Protein AF-A0A9Q1CT49-F1 (afdb_monomer_lite)

Organism: Holothuria leucospilota (NCBI:txid206669)

Foldseek 3Di:
DDQLVLLCVLDVPDDPVLSVVLVVQCVVVVPPDLVCLVVCLVVCVVSDPSVSSVSSNVSVVVVPDPPPDDDDDDDDDDDDDDDDDDDDDDDDPPPPDPPPPDDPDCPVPVLVVDDQPPVPQDPVVVVCLVVLAADDPVSVVVSVVSRVVSVCVVPVDDDPVSVVSVVVVVCVVRVSHPPDDPPDPPVVPPD

pLDDT: mean 71.06, std 21.99, range [26.67, 97.25]

Sequence (191 aa):
MAKAEWVTDALPGLSADDVSNVLHQLDELEVEEESDLCMVEEDLVGILKAIQARKVIAAWKKQTVPVKIVNAEPQSQAIESGNKVSDSSHAVSIVRSPIPPNLSRRSSSWVQTFKIPWEEMPENLIALCESKKRPKPSMRREMVRKIITAVCQVTKTPGKKKTDRIAETVVNKYPASFRDQVVMPLWQSSF

Radius of gyration: 28.93 Å; chains: 1; bounding box: 73×67×68 Å

Structure (mmCIF, N/CA/C/O backbone):
data_AF-A0A9Q1CT49-F1
#
_entry.id   AF-A0A9Q1CT49-F1
#
loop_
_atom_site.group_PDB
_atom_site.id
_atom_site.type_symbol
_atom_site.label_atom_id
_atom_site.label_alt_id
_atom_site.label_comp_id
_atom_site.label_asym_id
_atom_site.label_entity_id
_atom_site.label_seq_id
_atom_site.pdbx_PDB_ins_code
_atom_site.Cartn_x
_atom_site.Cartn_y
_atom_site.Cartn_z
_atom_site.occupancy
_atom_site.B_iso_or_equiv
_atom_site.auth_seq_id
_atom_site.auth_comp_id
_atom_site.auth_asym_id
_atom_site.auth_atom_id
_atom_site.pdbx_PDB_model_num
ATOM 1 N N . MET A 1 1 ? 10.991 6.129 -37.792 1.00 51.47 1 MET A N 1
ATOM 2 C CA . MET A 1 1 ? 12.081 5.151 -37.569 1.00 51.47 1 MET A CA 1
ATOM 3 C C . MET A 1 1 ? 11.482 3.765 -37.705 1.00 51.47 1 MET A C 1
ATOM 5 O O . MET A 1 1 ? 10.344 3.587 -37.283 1.00 51.47 1 MET A O 1
ATOM 9 N N . ALA A 1 2 ? 12.163 2.836 -38.377 1.00 66.81 2 ALA A N 1
ATOM 10 C CA . ALA A 1 2 ? 11.590 1.528 -38.703 1.00 66.81 2 ALA A CA 1
ATOM 11 C C . ALA A 1 2 ? 11.481 0.647 -37.453 1.00 66.81 2 ALA A C 1
ATOM 13 O O . ALA A 1 2 ? 12.366 0.706 -36.596 1.00 66.81 2 ALA A O 1
ATOM 14 N N . LYS A 1 3 ? 10.433 -0.196 -37.355 1.00 66.94 3 LYS A N 1
ATOM 15 C CA . LYS A 1 3 ? 10.242 -1.006 -36.147 1.00 66.94 3 LYS A CA 1
ATOM 16 C C . LYS A 1 3 ? 11.450 -1.948 -35.862 1.00 66.94 3 LYS A C 1
ATOM 18 O O . LYS A 1 3 ? 11.800 -2.273 -34.737 1.00 66.94 3 LYS A O 1
ATOM 23 N N . ALA A 1 4 ? 12.164 -2.356 -36.902 1.00 65.50 4 ALA A N 1
ATOM 24 C CA . ALA A 1 4 ? 13.342 -3.207 -36.759 1.00 65.50 4 ALA A CA 1
ATOM 25 C C . ALA A 1 4 ? 14.524 -2.516 -36.055 1.00 65.50 4 ALA A C 1
ATOM 27 O O . ALA A 1 4 ? 15.231 -3.147 -35.273 1.00 65.50 4 ALA A O 1
ATOM 28 N N . GLU A 1 5 ? 14.715 -1.219 -36.303 1.00 66.44 5 GLU A N 1
ATOM 29 C CA . GLU A 1 5 ? 15.897 -0.469 -35.867 1.00 66.44 5 GLU A CA 1
ATOM 30 C C . GLU A 1 5 ? 15.959 -0.351 -34.332 1.00 66.44 5 GLU A C 1
ATOM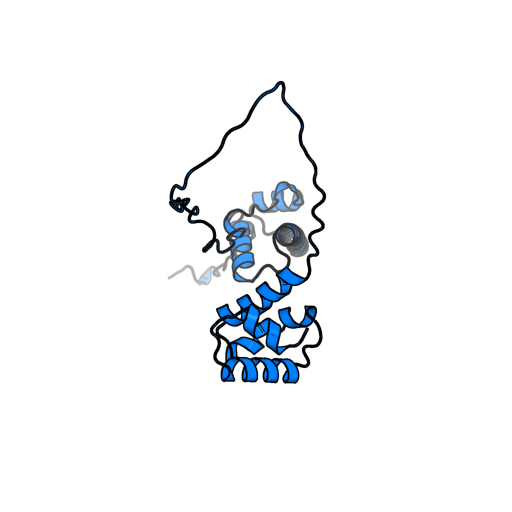 32 O O . GLU A 1 5 ? 17.030 -0.466 -33.733 1.00 66.44 5 GLU A O 1
ATOM 37 N N . TRP A 1 6 ? 14.802 -0.234 -33.668 1.00 69.56 6 TRP A N 1
ATOM 38 C CA . TRP A 1 6 ? 14.729 -0.114 -32.207 1.00 69.56 6 TRP A CA 1
ATOM 39 C C . TRP A 1 6 ? 14.954 -1.429 -31.471 1.00 69.56 6 TRP A C 1
ATOM 41 O O . TRP A 1 6 ? 15.581 -1.432 -30.410 1.00 69.56 6 TRP A O 1
ATOM 51 N N . VAL A 1 7 ? 14.478 -2.553 -32.015 1.00 69.75 7 VAL A N 1
ATOM 52 C CA . VAL A 1 7 ? 14.727 -3.870 -31.412 1.00 69.75 7 VAL A CA 1
ATOM 53 C C . VAL A 1 7 ? 16.228 -4.157 -31.435 1.00 69.75 7 VAL A C 1
ATOM 55 O O . VAL A 1 7 ? 16.789 -4.607 -30.431 1.00 69.75 7 VAL A O 1
ATOM 58 N N . THR A 1 8 ? 16.893 -3.827 -32.546 1.00 72.94 8 THR A N 1
ATOM 59 C CA . THR A 1 8 ? 18.339 -4.018 -32.705 1.00 72.94 8 THR A CA 1
ATOM 60 C C . THR A 1 8 ? 19.171 -3.076 -31.837 1.00 72.94 8 THR A C 1
ATOM 62 O O . THR A 1 8 ? 20.170 -3.517 -31.269 1.00 72.94 8 THR A O 1
ATOM 65 N N . ASP A 1 9 ? 18.751 -1.818 -31.669 1.00 72.88 9 ASP A N 1
ATOM 66 C CA . ASP A 1 9 ? 19.468 -0.841 -30.837 1.00 72.88 9 ASP A CA 1
ATOM 67 C C . ASP A 1 9 ? 19.303 -1.131 -29.332 1.00 72.88 9 ASP A C 1
ATOM 69 O O . ASP A 1 9 ? 20.248 -1.049 -28.543 1.00 72.88 9 ASP A O 1
ATOM 73 N N . ALA A 1 10 ? 18.117 -1.587 -28.914 1.00 72.00 10 ALA A N 1
ATOM 74 C CA . ALA A 1 10 ? 17.863 -1.964 -27.525 1.00 72.00 10 ALA A CA 1
ATOM 75 C C . ALA A 1 10 ? 18.563 -3.272 -27.107 1.00 72.00 10 ALA A C 1
ATOM 77 O O . ALA A 1 10 ? 18.902 -3.470 -25.925 1.00 72.00 10 ALA A O 1
ATOM 78 N N . LEU A 1 11 ? 18.753 -4.191 -28.058 1.00 73.69 11 LEU A N 1
ATOM 79 C CA . LEU A 1 11 ? 19.333 -5.513 -27.839 1.00 73.69 11 LEU A CA 1
ATOM 80 C C . LEU A 1 11 ? 20.371 -5.868 -28.919 1.00 73.69 11 LEU A C 1
ATOM 82 O O . LEU A 1 11 ? 20.136 -6.771 -29.727 1.00 73.69 11 LEU A O 1
ATOM 86 N N . PRO A 1 12 ? 21.567 -5.251 -28.880 1.00 66.88 12 PRO A N 1
ATOM 87 C CA . PRO A 1 12 ? 22.670 -5.657 -29.740 1.00 66.88 12 PRO A CA 1
ATOM 88 C C . PRO A 1 12 ? 23.118 -7.065 -29.323 1.00 66.88 12 PRO A C 1
ATOM 90 O O . PRO A 1 12 ? 23.687 -7.256 -28.245 1.00 66.88 12 PRO A O 1
ATOM 93 N N . GLY A 1 13 ? 22.788 -8.067 -30.139 1.00 68.38 13 GLY A N 1
ATOM 94 C CA . GLY A 1 13 ? 23.070 -9.483 -29.873 1.00 68.38 13 GLY A CA 1
ATOM 95 C C . GLY A 1 13 ? 21.857 -10.416 -29.917 1.00 68.38 13 GLY A C 1
ATOM 96 O O . GLY A 1 13 ? 22.008 -11.594 -29.598 1.00 68.38 13 GLY A O 1
ATOM 97 N N . LEU A 1 14 ? 20.669 -9.923 -30.282 1.00 71.31 14 LEU A N 1
ATOM 98 C CA . LEU A 1 14 ? 19.548 -10.790 -30.654 1.00 71.31 14 LEU A CA 1
ATOM 99 C C . LEU A 1 14 ? 19.801 -11.446 -32.021 1.00 71.31 14 LEU A C 1
ATOM 101 O O . LEU A 1 14 ? 20.400 -10.822 -32.899 1.00 71.31 14 LEU A O 1
ATOM 105 N N . SER A 1 15 ? 19.349 -12.689 -32.207 1.00 75.25 15 SER A N 1
ATOM 106 C CA . SER A 1 15 ? 19.411 -13.333 -33.523 1.00 75.25 15 SER A CA 1
ATOM 107 C C . SER A 1 15 ? 18.425 -12.664 -34.490 1.00 75.25 15 SER A C 1
ATOM 109 O O . SER A 1 15 ? 17.425 -12.090 -34.060 1.00 75.25 15 SER A O 1
ATOM 111 N N . ALA A 1 16 ? 18.697 -12.720 -35.796 1.00 74.31 16 ALA A N 1
ATOM 112 C CA . ALA A 1 16 ? 17.807 -12.135 -36.804 1.00 74.31 16 ALA A CA 1
ATOM 113 C C . ALA A 1 16 ? 16.388 -12.738 -36.746 1.00 74.31 16 ALA A C 1
ATOM 115 O O . ALA A 1 16 ? 15.406 -12.021 -36.939 1.00 74.31 16 ALA A O 1
ATOM 116 N N . ASP A 1 17 ? 16.289 -14.022 -36.395 1.00 74.44 17 ASP A N 1
ATOM 117 C CA . ASP A 1 17 ? 15.023 -14.740 -36.240 1.00 74.44 17 ASP A CA 1
ATOM 118 C C . ASP A 1 17 ? 14.233 -14.234 -35.024 1.00 74.44 17 ASP A C 1
ATOM 120 O O . ASP A 1 17 ? 13.032 -13.982 -35.119 1.00 74.44 17 ASP A O 1
ATOM 124 N N . ASP A 1 18 ? 14.909 -13.983 -33.897 1.00 74.25 18 ASP A N 1
ATOM 125 C CA . ASP A 1 18 ? 14.270 -13.425 -32.699 1.00 74.25 18 ASP A CA 1
ATOM 126 C C . ASP A 1 18 ? 13.771 -11.994 -32.939 1.00 74.25 18 ASP A C 1
ATOM 128 O O . ASP A 1 18 ? 12.704 -11.621 -32.456 1.00 74.25 18 ASP A O 1
ATOM 132 N N . VAL A 1 19 ? 14.512 -11.189 -33.711 1.00 77.81 19 VAL A N 1
ATOM 133 C CA . VAL A 1 19 ? 14.072 -9.838 -34.098 1.00 77.81 19 VAL A CA 1
ATOM 134 C C . VAL A 1 19 ? 12.822 -9.916 -34.971 1.00 77.81 19 VAL A C 1
ATOM 136 O O . VAL A 1 19 ? 11.867 -9.184 -34.721 1.00 77.81 19 VAL A O 1
ATOM 139 N N . SER A 1 20 ? 12.790 -10.818 -35.955 1.00 78.06 20 SER A N 1
ATOM 140 C CA . SER A 1 20 ? 11.622 -10.999 -36.824 1.00 78.06 20 SER A CA 1
ATOM 141 C C . SER A 1 20 ? 10.389 -11.469 -36.046 1.00 78.06 20 SER A C 1
ATOM 143 O O . SER A 1 20 ? 9.294 -10.953 -36.268 1.00 78.06 20 SER A O 1
ATOM 145 N N . ASN A 1 21 ? 10.562 -12.394 -35.098 1.00 78.31 21 ASN A N 1
ATOM 146 C CA . ASN A 1 21 ? 9.474 -12.886 -34.247 1.00 78.31 21 ASN A CA 1
ATOM 147 C C . ASN A 1 21 ? 8.912 -11.787 -33.342 1.00 78.31 21 ASN A C 1
ATOM 149 O O . ASN A 1 21 ? 7.699 -11.661 -33.195 1.00 78.31 21 ASN A O 1
ATOM 153 N N . VAL A 1 22 ? 9.788 -10.959 -32.767 1.00 75.88 22 VAL A N 1
ATOM 154 C CA . VAL A 1 22 ? 9.374 -9.805 -31.963 1.00 75.88 22 VAL A CA 1
ATOM 155 C C . VAL A 1 22 ? 8.571 -8.827 -32.815 1.00 75.88 22 VAL A C 1
ATOM 157 O O . VAL A 1 22 ? 7.483 -8.435 -32.408 1.00 75.88 22 VAL A O 1
ATOM 160 N N . LEU A 1 23 ? 9.056 -8.480 -34.011 1.00 76.56 23 LEU A N 1
ATOM 161 C CA . LEU A 1 23 ? 8.359 -7.564 -34.920 1.00 76.56 23 LEU A CA 1
ATOM 162 C C . LEU A 1 23 ? 6.982 -8.076 -35.336 1.00 76.56 23 LEU A C 1
ATOM 164 O O . LEU A 1 23 ? 6.034 -7.298 -35.313 1.00 76.56 23 LEU A O 1
ATOM 168 N N . HIS A 1 24 ? 6.870 -9.364 -35.662 1.00 78.81 24 HIS A N 1
ATOM 169 C CA . HIS A 1 24 ? 5.594 -9.984 -36.007 1.00 78.81 24 HIS A CA 1
ATOM 170 C C . HIS A 1 24 ? 4.607 -9.924 -34.837 1.00 78.81 24 HIS A C 1
ATOM 172 O O . HIS A 1 24 ? 3.453 -9.556 -35.027 1.00 78.81 24 HIS A O 1
ATOM 178 N N . GLN A 1 25 ? 5.066 -10.207 -33.614 1.00 77.06 25 GLN A N 1
ATOM 179 C CA . GLN A 1 25 ? 4.211 -10.146 -32.428 1.00 77.06 25 GLN A CA 1
ATOM 180 C C . GLN A 1 25 ? 3.713 -8.729 -32.139 1.00 77.06 25 GLN A C 1
ATOM 182 O O . GLN A 1 25 ? 2.588 -8.533 -31.701 1.00 77.06 25 GLN A O 1
ATOM 187 N N . LEU A 1 26 ? 4.552 -7.725 -32.372 1.00 75.62 26 LEU A N 1
ATOM 188 C CA . LEU A 1 26 ? 4.184 -6.327 -32.157 1.00 75.62 26 LEU A CA 1
ATOM 189 C C . LEU A 1 26 ? 3.222 -5.799 -33.220 1.00 75.62 26 LEU A C 1
ATOM 191 O O . LEU A 1 26 ? 2.501 -4.841 -32.955 1.00 75.62 26 LEU A O 1
ATOM 195 N N . ASP A 1 27 ? 3.240 -6.388 -34.413 1.00 77.75 27 ASP A N 1
ATOM 196 C CA . ASP A 1 27 ? 2.241 -6.127 -35.448 1.00 77.75 27 ASP A CA 1
ATOM 197 C C . ASP A 1 27 ? 0.923 -6.842 -35.139 1.00 77.75 27 ASP A C 1
ATOM 199 O O . ASP A 1 27 ? -0.137 -6.242 -35.264 1.00 77.75 27 ASP A O 1
ATOM 203 N N . GLU A 1 28 ? 0.983 -8.083 -34.648 1.00 80.56 28 GLU A N 1
ATOM 204 C CA . GLU A 1 28 ? -0.194 -8.845 -34.208 1.00 80.56 28 GLU A CA 1
ATOM 205 C C . GLU A 1 28 ? -0.895 -8.201 -33.000 1.00 80.56 28 GLU A C 1
ATOM 207 O O . GLU A 1 28 ? -2.115 -8.274 -32.874 1.00 80.56 28 GLU A O 1
ATOM 212 N N . LEU A 1 29 ? -0.133 -7.536 -32.130 1.00 75.69 29 LEU A N 1
ATOM 213 C CA . LEU A 1 29 ? -0.646 -6.775 -30.988 1.00 75.69 29 LEU A CA 1
ATOM 214 C C . LEU A 1 29 ? -1.070 -5.339 -31.357 1.00 75.69 29 LEU A C 1
ATOM 216 O O . LEU A 1 29 ? -1.370 -4.562 -30.453 1.00 75.69 29 LEU A O 1
ATOM 220 N N . GLU A 1 30 ? -1.062 -4.980 -32.650 1.00 74.12 30 GLU A N 1
ATOM 221 C CA . GLU A 1 30 ? -1.421 -3.651 -33.182 1.00 74.12 30 GLU A CA 1
ATOM 222 C C . GLU A 1 30 ? -0.722 -2.488 -32.448 1.00 74.12 30 GLU A C 1
ATOM 224 O O . GLU A 1 30 ? -1.278 -1.410 -32.250 1.00 74.12 30 GLU A O 1
ATOM 229 N N . VAL A 1 31 ? 0.530 -2.695 -32.025 1.00 69.12 31 VAL A N 1
ATOM 230 C CA . VAL A 1 31 ? 1.289 -1.690 -31.273 1.00 69.12 31 VAL A CA 1
ATOM 231 C C . VAL A 1 31 ? 1.744 -0.594 -32.238 1.00 69.12 31 VAL A C 1
ATOM 233 O O . VAL A 1 31 ? 2.766 -0.727 -32.931 1.00 69.12 31 VAL A O 1
ATOM 236 N N . GLU A 1 32 ? 0.962 0.482 -32.306 1.00 63.38 32 GLU A N 1
ATOM 237 C CA . GLU A 1 32 ? 1.246 1.674 -33.111 1.00 63.38 32 GLU A CA 1
ATOM 238 C C . GLU A 1 32 ? 1.953 2.766 -32.296 1.00 63.38 32 GLU A C 1
ATOM 240 O O . GLU A 1 32 ? 2.809 3.471 -32.845 1.00 63.38 32 GLU A O 1
ATOM 245 N N . GLU A 1 33 ? 1.664 2.879 -30.991 1.00 63.78 33 GLU A N 1
ATOM 246 C CA . GLU A 1 33 ? 2.177 3.953 -30.138 1.00 63.78 33 GLU A CA 1
ATOM 247 C C . GLU A 1 33 ? 3.081 3.461 -28.992 1.00 63.78 33 GLU A C 1
ATOM 249 O O . GLU A 1 33 ? 2.976 2.357 -28.456 1.00 63.78 33 GLU A O 1
ATOM 254 N N . GLU A 1 34 ? 3.985 4.335 -28.551 1.00 60.25 34 GLU A N 1
ATOM 255 C CA . GLU A 1 34 ? 4.885 4.091 -27.422 1.00 60.25 34 GLU A CA 1
ATOM 256 C C . GLU A 1 34 ? 4.183 3.889 -26.077 1.00 60.25 34 GLU A C 1
ATOM 258 O O . GLU A 1 34 ? 4.722 3.251 -25.165 1.00 60.25 34 GLU A O 1
ATOM 263 N N . SER A 1 35 ? 2.976 4.436 -25.968 1.00 60.94 35 SER A N 1
ATOM 264 C CA . SER A 1 35 ? 2.087 4.268 -24.827 1.00 60.94 35 SER A CA 1
ATOM 265 C C . SER A 1 35 ? 1.629 2.810 -24.687 1.00 60.94 35 SER A C 1
ATOM 267 O O . SER A 1 35 ? 1.514 2.313 -23.563 1.00 60.94 35 SER A O 1
ATOM 269 N N . ASP A 1 36 ? 1.488 2.089 -25.800 1.00 68.44 36 ASP A N 1
ATOM 270 C CA . ASP A 1 36 ? 0.971 0.717 -25.832 1.00 68.44 36 ASP A CA 1
ATOM 271 C C . ASP A 1 36 ? 2.041 -0.300 -25.419 1.00 68.44 36 ASP A C 1
ATOM 273 O O . ASP A 1 36 ? 1.750 -1.319 -24.794 1.00 68.44 36 ASP A O 1
ATOM 277 N N . LEU A 1 37 ? 3.321 0.030 -25.628 1.00 66.56 37 LEU A N 1
ATOM 278 C CA . LEU A 1 37 ? 4.461 -0.817 -25.255 1.00 66.56 37 LEU A CA 1
ATOM 279 C C . LEU A 1 37 ? 4.580 -1.080 -23.754 1.00 66.56 37 LEU A C 1
ATOM 281 O O . LEU A 1 37 ? 5.197 -2.065 -23.345 1.00 66.56 37 LEU A O 1
ATOM 285 N N . CYS A 1 38 ? 4.016 -0.209 -22.912 1.00 64.69 38 CYS A N 1
ATOM 286 C CA . CYS A 1 38 ? 3.982 -0.461 -21.474 1.00 64.69 38 CYS A CA 1
ATOM 287 C C . CYS A 1 38 ? 2.946 -1.523 -21.075 1.00 64.69 38 CYS A C 1
ATOM 289 O O . CYS A 1 38 ? 3.051 -2.065 -19.974 1.00 64.69 38 CYS A O 1
ATOM 291 N N . MET A 1 39 ? 1.998 -1.826 -21.966 1.00 66.56 39 MET A N 1
ATOM 292 C CA . MET A 1 39 ? 0.923 -2.794 -21.755 1.00 66.56 39 MET A CA 1
ATOM 293 C C . MET A 1 39 ? 1.295 -4.191 -22.264 1.00 66.56 39 MET A C 1
ATOM 295 O O . MET A 1 39 ? 0.864 -5.171 -21.672 1.00 66.56 39 MET A O 1
ATOM 299 N N . VAL A 1 40 ? 2.169 -4.288 -23.272 1.00 68.06 40 VAL A N 1
ATOM 300 C CA . VAL A 1 40 ? 2.603 -5.562 -23.886 1.00 68.06 40 VAL A CA 1
ATOM 301 C C . VAL A 1 40 ? 3.852 -6.191 -23.238 1.00 68.06 40 VAL A C 1
ATOM 303 O O . VAL A 1 40 ? 4.437 -7.125 -23.786 1.00 68.06 40 VAL A O 1
ATOM 306 N N . GLU A 1 41 ? 4.290 -5.726 -22.052 1.00 67.00 41 GLU A N 1
ATOM 307 C CA . GLU A 1 41 ? 5.427 -6.345 -21.333 1.00 67.00 41 GLU A CA 1
ATOM 308 C C . GLU A 1 41 ? 5.163 -7.828 -21.041 1.00 67.00 41 GLU A C 1
ATOM 310 O O . GLU A 1 41 ? 6.085 -8.635 -21.158 1.00 67.00 41 GLU A O 1
ATOM 315 N N . GLU A 1 42 ? 3.930 -8.177 -20.663 1.00 67.31 42 GLU A N 1
ATOM 316 C CA . GLU A 1 42 ? 3.538 -9.544 -20.301 1.00 67.31 42 GLU A CA 1
ATOM 317 C C . GLU A 1 42 ? 3.389 -10.450 -21.536 1.00 67.31 42 GLU A C 1
ATOM 319 O O . GLU A 1 42 ? 3.761 -11.623 -21.474 1.00 67.31 42 GLU A O 1
ATOM 324 N N . ASP A 1 43 ? 2.974 -9.888 -22.674 1.00 68.56 43 ASP A N 1
ATOM 325 C CA . ASP A 1 43 ? 2.781 -10.612 -23.938 1.00 68.56 43 ASP A CA 1
ATOM 326 C C . ASP A 1 43 ? 4.110 -10.925 -24.644 1.00 68.56 43 ASP A C 1
ATOM 328 O O . ASP A 1 43 ? 4.256 -11.940 -25.327 1.00 68.56 43 ASP A O 1
ATOM 332 N N . LEU A 1 44 ? 5.141 -10.106 -24.409 1.00 69.12 44 LEU A N 1
ATOM 333 C CA . LEU A 1 44 ? 6.485 -10.323 -24.952 1.00 69.12 44 LEU A CA 1
ATOM 334 C C . LEU A 1 44 ? 7.287 -11.396 -24.196 1.00 69.12 44 LEU A C 1
ATOM 336 O O . LEU A 1 44 ? 8.326 -11.833 -24.697 1.00 69.12 44 LEU A O 1
ATOM 340 N N . VAL A 1 45 ? 6.831 -11.852 -23.019 1.00 65.62 45 VAL A N 1
ATOM 341 C CA . VAL A 1 45 ? 7.537 -12.856 -22.189 1.00 65.62 45 VAL A CA 1
ATOM 342 C C . VAL A 1 45 ? 7.607 -14.237 -22.865 1.00 65.62 45 VAL A C 1
ATOM 344 O O . VAL A 1 45 ? 8.465 -15.048 -22.509 1.00 65.62 45 VAL A O 1
ATOM 347 N N . GLY A 1 46 ? 6.750 -14.504 -23.857 1.00 65.75 46 GLY A N 1
ATOM 348 C CA . GLY A 1 46 ? 6.762 -15.743 -24.646 1.00 65.75 46 GLY A CA 1
ATOM 349 C C . GLY A 1 46 ? 7.859 -15.817 -25.715 1.00 65.75 46 GLY A C 1
ATOM 350 O O . GLY A 1 46 ? 8.256 -16.914 -26.099 1.00 65.75 46 GLY A O 1
ATOM 351 N N . ILE A 1 47 ? 8.376 -14.668 -26.164 1.00 68.06 47 ILE A N 1
ATOM 352 C CA . ILE A 1 47 ? 9.339 -14.561 -27.280 1.00 68.06 47 ILE A CA 1
ATOM 353 C C . ILE A 1 47 ? 10.683 -14.021 -26.786 1.00 68.06 47 ILE A C 1
ATOM 355 O O . ILE A 1 47 ? 11.749 -14.479 -27.191 1.00 68.06 47 ILE A O 1
ATOM 359 N N . LEU A 1 48 ? 10.645 -13.069 -25.856 1.00 68.31 48 LEU A N 1
ATOM 360 C CA . LEU A 1 48 ? 11.813 -12.489 -25.211 1.00 68.31 48 LEU A CA 1
ATOM 361 C C . LEU A 1 48 ? 11.861 -12.903 -23.746 1.00 68.31 48 LEU A C 1
ATOM 363 O O . LEU A 1 48 ? 10.850 -12.966 -23.049 1.00 68.31 48 LEU A O 1
ATOM 367 N N . LYS A 1 49 ? 13.068 -13.072 -23.198 1.00 74.81 49 LYS A N 1
ATOM 368 C CA . LYS A 1 49 ? 13.205 -13.171 -21.739 1.00 74.81 49 LYS A CA 1
ATOM 369 C C . LYS A 1 49 ? 12.703 -11.870 -21.116 1.00 74.81 49 LYS A C 1
ATOM 371 O O . LYS A 1 49 ? 12.977 -10.790 -21.634 1.00 74.81 49 LYS A O 1
ATOM 376 N N . ALA A 1 50 ? 12.091 -11.947 -19.935 1.00 62.84 50 ALA A N 1
ATOM 377 C CA . ALA A 1 50 ? 11.546 -10.782 -19.223 1.00 62.84 50 ALA A CA 1
ATOM 378 C C . ALA A 1 50 ? 12.531 -9.594 -19.101 1.00 62.84 50 ALA A C 1
ATOM 380 O O . ALA A 1 50 ? 12.139 -8.433 -19.073 1.00 62.84 50 ALA A O 1
ATOM 381 N N . ILE A 1 51 ? 13.840 -9.863 -19.049 1.00 66.06 51 ILE A N 1
ATOM 382 C CA . ILE A 1 51 ? 14.880 -8.824 -19.010 1.00 66.06 51 ILE A CA 1
ATOM 383 C C . ILE A 1 51 ? 15.075 -8.154 -20.379 1.00 66.06 51 ILE A C 1
ATOM 385 O O . ILE A 1 51 ? 15.313 -6.951 -20.443 1.00 66.06 51 ILE A O 1
ATOM 389 N N . GLN A 1 52 ? 14.978 -8.912 -21.468 1.00 74.56 52 GLN A N 1
ATOM 390 C CA . GLN A 1 52 ? 15.085 -8.402 -22.831 1.00 74.56 52 GLN A CA 1
ATOM 391 C C . GLN A 1 52 ? 13.875 -7.529 -23.185 1.00 74.56 52 GLN A C 1
ATOM 393 O O . GLN A 1 52 ? 14.079 -6.401 -23.627 1.00 74.56 52 GLN A O 1
ATOM 398 N N . ALA A 1 53 ? 12.653 -7.973 -22.866 1.00 71.62 53 ALA A N 1
ATOM 399 C CA . ALA A 1 53 ? 11.433 -7.174 -23.039 1.00 71.62 53 ALA A CA 1
ATOM 400 C C . ALA A 1 53 ? 11.528 -5.823 -22.299 1.00 71.62 53 ALA A C 1
ATOM 402 O O . ALA A 1 53 ? 11.311 -4.756 -22.870 1.00 71.62 53 ALA A O 1
ATOM 403 N N . ARG A 1 54 ? 11.999 -5.837 -21.045 1.00 74.62 54 ARG A N 1
ATOM 404 C CA . ARG A 1 54 ? 12.225 -4.604 -20.271 1.00 74.62 54 ARG A CA 1
ATOM 405 C C . ARG A 1 54 ? 13.299 -3.696 -20.856 1.00 74.62 54 ARG A C 1
ATOM 407 O O . ARG A 1 54 ? 13.162 -2.479 -20.773 1.00 74.62 54 ARG A O 1
ATOM 414 N N . LYS A 1 55 ? 14.382 -4.255 -21.406 1.00 71.81 55 LYS A N 1
ATOM 415 C CA . LYS A 1 55 ? 15.443 -3.466 -22.056 1.00 71.81 55 LYS A CA 1
ATOM 416 C C . LYS A 1 55 ? 14.915 -2.737 -23.283 1.00 71.81 55 LYS A C 1
ATOM 418 O O . LYS A 1 55 ? 15.250 -1.574 -23.469 1.00 71.81 55 LYS A O 1
ATOM 423 N N . VAL A 1 56 ? 14.069 -3.405 -24.054 1.00 72.81 56 VAL A N 1
ATOM 424 C CA . VAL A 1 56 ? 13.399 -2.854 -25.228 1.00 72.81 56 VAL A CA 1
ATOM 425 C C . VAL A 1 56 ? 12.497 -1.675 -24.849 1.00 72.81 56 VAL A C 1
ATOM 427 O O . VAL A 1 56 ? 12.688 -0.569 -25.352 1.00 72.81 56 VAL A O 1
ATOM 430 N N . ILE A 1 57 ? 11.632 -1.851 -23.847 1.00 74.88 57 ILE A N 1
ATOM 431 C CA . ILE A 1 57 ? 10.768 -0.775 -23.324 1.00 74.88 57 ILE A CA 1
ATOM 432 C C . ILE A 1 57 ? 11.599 0.382 -22.730 1.00 74.88 57 ILE A C 1
ATOM 434 O O . ILE A 1 57 ? 11.251 1.556 -22.855 1.00 74.88 57 ILE A O 1
ATOM 438 N N . ALA A 1 58 ? 12.715 0.077 -22.060 1.00 72.56 58 ALA A N 1
ATOM 439 C CA . ALA A 1 58 ? 13.573 1.084 -21.436 1.00 72.56 58 ALA A CA 1
ATOM 440 C C . ALA A 1 58 ? 14.422 1.876 -22.442 1.00 72.56 58 ALA A C 1
ATOM 442 O O . ALA A 1 58 ? 14.668 3.060 -22.211 1.00 72.56 58 ALA A O 1
ATOM 443 N N . ALA A 1 59 ? 14.886 1.242 -23.521 1.00 70.44 59 ALA A N 1
ATOM 444 C CA . ALA A 1 59 ? 15.581 1.917 -24.614 1.00 70.44 59 ALA A CA 1
ATOM 445 C C . ALA A 1 59 ? 14.641 2.912 -25.306 1.00 70.44 59 ALA A C 1
ATOM 447 O O . ALA A 1 59 ? 15.016 4.063 -25.509 1.00 70.44 59 ALA A O 1
ATOM 448 N N . TRP A 1 60 ? 13.383 2.514 -25.511 1.00 69.62 60 TRP A N 1
ATOM 449 C CA . TRP A 1 60 ? 12.351 3.375 -26.084 1.00 69.62 60 TRP A CA 1
ATOM 450 C C . TRP A 1 60 ? 12.106 4.647 -25.255 1.00 69.62 60 TRP A C 1
ATOM 452 O O . TRP A 1 60 ? 12.147 5.758 -25.777 1.00 69.62 60 TRP A O 1
ATOM 462 N N . LYS A 1 61 ? 11.949 4.519 -23.929 1.00 67.31 61 LYS A N 1
ATOM 463 C CA . LYS A 1 61 ? 11.703 5.666 -23.026 1.00 67.31 61 LYS A CA 1
ATOM 464 C C . LYS A 1 61 ? 12.841 6.692 -22.968 1.00 67.31 61 LYS A C 1
ATOM 466 O O . LYS A 1 61 ? 12.624 7.801 -22.490 1.00 67.31 61 LYS A O 1
ATOM 471 N N . LYS A 1 62 ? 14.061 6.339 -23.387 1.00 62.94 62 LYS A N 1
ATOM 472 C CA . LYS A 1 62 ? 15.201 7.272 -23.416 1.00 62.94 62 LYS A CA 1
ATOM 473 C C . LYS A 1 62 ? 15.194 8.180 -24.647 1.00 62.94 62 LYS A C 1
ATOM 475 O O . LYS A 1 62 ? 15.789 9.250 -24.584 1.00 62.94 62 LYS A O 1
ATOM 480 N N . GLN A 1 63 ? 14.508 7.784 -25.719 1.00 52.28 63 GLN A N 1
ATOM 481 C CA . GLN A 1 63 ? 14.443 8.537 -26.973 1.00 52.28 63 GLN A CA 1
ATOM 482 C C . GLN A 1 63 ? 13.460 9.727 -26.900 1.00 52.28 63 GLN A C 1
ATOM 484 O O . GLN A 1 63 ? 13.562 10.658 -27.694 1.00 52.28 63 GLN A O 1
ATOM 489 N N . THR A 1 64 ? 12.529 9.735 -25.936 1.00 45.28 64 THR A N 1
ATOM 490 C CA . THR A 1 64 ? 11.416 10.706 -25.853 1.00 45.28 64 THR A CA 1
ATOM 491 C C . THR A 1 64 ? 11.735 11.982 -25.066 1.00 45.28 64 THR A C 1
ATOM 493 O O . THR A 1 64 ? 10.899 12.881 -24.967 1.00 45.28 64 THR A O 1
ATOM 496 N N . VAL A 1 65 ? 12.955 12.117 -24.533 1.00 38.06 65 VAL A N 1
ATOM 497 C CA . VAL A 1 65 ? 13.424 13.350 -23.883 1.00 38.06 65 VAL A CA 1
ATOM 498 C C . VAL A 1 65 ? 14.394 14.114 -24.792 1.00 38.06 65 VAL A C 1
ATOM 500 O O . VAL A 1 65 ? 15.579 13.783 -24.836 1.00 38.06 65 VAL A O 1
ATOM 503 N N . PRO A 1 66 ? 13.964 15.185 -25.488 1.00 37.00 66 PRO A N 1
ATOM 504 C CA . PRO A 1 66 ? 14.906 16.113 -26.094 1.00 37.00 66 PRO A CA 1
ATOM 505 C C . PRO A 1 66 ? 15.566 16.924 -24.971 1.00 37.00 66 PRO A C 1
ATOM 507 O O . PRO A 1 66 ? 15.012 17.906 -24.473 1.00 37.00 66 PRO A O 1
ATOM 510 N N . VAL A 1 67 ? 16.760 16.512 -24.542 1.00 31.64 67 VAL A N 1
ATOM 511 C CA . VAL A 1 67 ? 17.580 17.284 -23.600 1.00 31.64 67 VAL A CA 1
ATOM 512 C C . VAL A 1 67 ? 18.125 18.514 -24.333 1.00 31.64 67 VAL A C 1
ATOM 514 O O . VAL A 1 67 ? 19.193 18.483 -24.939 1.00 31.64 67 VAL A O 1
ATOM 517 N N . LYS A 1 68 ? 17.382 19.625 -24.275 1.00 33.94 68 LYS A N 1
ATOM 518 C CA . LYS A 1 68 ? 17.941 20.966 -24.488 1.00 33.94 68 LYS A CA 1
ATOM 519 C C . LYS A 1 68 ? 18.853 21.283 -23.303 1.00 33.94 68 LYS A C 1
ATOM 521 O O . LYS A 1 68 ? 18.376 21.607 -22.219 1.00 33.94 68 LYS A O 1
ATOM 526 N N . ILE A 1 69 ? 20.161 21.167 -23.510 1.00 36.22 69 ILE A N 1
ATOM 527 C CA . ILE A 1 69 ? 21.179 21.625 -22.562 1.00 36.22 69 ILE A CA 1
ATOM 528 C C . ILE A 1 69 ? 21.232 23.155 -22.660 1.00 36.22 69 ILE A C 1
ATOM 530 O O . ILE A 1 69 ? 21.760 23.701 -23.625 1.00 36.22 69 ILE A O 1
ATOM 534 N N . VAL A 1 70 ? 20.647 23.851 -21.685 1.00 29.94 70 VAL A N 1
ATOM 535 C CA . VAL A 1 70 ? 20.925 25.272 -21.443 1.00 29.94 70 VAL A CA 1
ATOM 536 C C . VAL A 1 70 ? 22.080 25.320 -20.449 1.00 29.94 70 VAL A C 1
ATOM 538 O O . VAL A 1 70 ? 21.924 24.929 -19.293 1.00 29.94 70 VAL A O 1
ATOM 541 N N . ASN A 1 71 ? 23.249 25.750 -20.925 1.00 31.98 71 ASN A N 1
ATOM 542 C CA . ASN A 1 71 ? 24.406 26.052 -20.090 1.00 31.98 71 ASN A CA 1
ATOM 543 C C . ASN A 1 71 ? 24.039 27.154 -19.085 1.00 31.98 71 ASN A C 1
ATOM 545 O O . ASN A 1 71 ? 23.719 28.272 -19.484 1.00 31.98 71 ASN A O 1
ATOM 549 N N . ALA A 1 72 ? 24.143 26.848 -17.794 1.00 31.41 72 ALA A N 1
ATOM 550 C CA . ALA A 1 72 ? 24.244 27.836 -16.729 1.00 31.41 72 ALA A CA 1
ATOM 551 C C . ALA A 1 72 ? 25.595 27.637 -16.030 1.00 31.41 72 ALA A C 1
ATOM 553 O O . ALA A 1 72 ? 25.836 26.633 -15.360 1.00 31.41 72 ALA A O 1
ATOM 554 N N . GLU A 1 73 ? 26.486 28.587 -16.280 1.00 31.80 73 GLU A N 1
ATOM 555 C CA . GLU A 1 73 ? 27.813 28.759 -15.694 1.00 31.80 73 GLU A CA 1
ATOM 556 C C . GLU A 1 73 ? 27.707 29.277 -14.246 1.00 31.80 73 GLU A C 1
ATOM 558 O O . GLU A 1 73 ? 26.879 30.153 -13.983 1.00 31.80 73 GLU A O 1
ATOM 563 N N . PRO A 1 74 ? 28.555 28.816 -13.308 1.00 35.44 74 PRO A N 1
ATOM 564 C CA . PRO A 1 74 ? 28.872 29.576 -12.108 1.00 35.44 74 PRO A CA 1
ATOM 565 C C . PRO A 1 74 ? 30.288 30.165 -12.179 1.00 35.44 74 PRO A C 1
ATOM 567 O O . PRO A 1 74 ? 31.271 29.471 -12.429 1.00 35.44 74 PRO A O 1
ATOM 570 N N . GLN A 1 75 ? 30.344 31.469 -11.907 1.00 26.67 75 GLN A N 1
ATOM 571 C CA . GLN A 1 75 ? 31.509 32.348 -11.866 1.00 26.67 75 GLN A CA 1
ATOM 572 C C . GLN A 1 75 ? 32.600 31.967 -10.849 1.00 26.67 75 GLN A C 1
ATOM 574 O O . GLN A 1 75 ? 32.309 31.466 -9.761 1.00 26.67 75 GLN A O 1
ATOM 579 N N . SER A 1 76 ? 33.790 32.519 -11.145 1.00 27.75 76 SER A N 1
ATOM 580 C CA . SER A 1 76 ? 34.942 32.879 -10.282 1.00 27.75 76 SER A CA 1
ATOM 581 C C . SER A 1 76 ? 36.118 31.886 -10.424 1.00 27.75 76 SER A C 1
ATOM 583 O O . SER A 1 76 ? 35.910 30.693 -10.286 1.00 27.75 76 SER A O 1
ATOM 585 N N . GLN A 1 77 ? 37.380 32.249 -10.708 1.00 28.72 77 GLN A N 1
ATOM 586 C CA . GLN A 1 77 ? 38.165 33.446 -10.375 1.00 28.72 77 GLN A CA 1
ATOM 587 C C . GLN A 1 77 ? 39.380 33.637 -11.330 1.00 28.72 77 GLN A C 1
ATOM 589 O O . GLN A 1 77 ? 39.993 32.664 -11.746 1.00 28.72 77 GLN A O 1
ATOM 594 N N . ALA A 1 78 ? 39.745 34.907 -11.563 1.00 28.06 78 ALA A N 1
ATOM 595 C CA . ALA A 1 78 ? 41.098 35.487 -11.451 1.00 28.06 78 ALA A CA 1
ATOM 596 C C . ALA A 1 78 ? 42.271 35.090 -12.413 1.00 28.06 78 ALA A C 1
ATOM 598 O O . ALA A 1 78 ? 42.831 34.007 -12.337 1.00 28.06 78 ALA A O 1
ATOM 599 N N . ILE A 1 79 ? 42.699 36.119 -13.174 1.00 28.88 79 ILE A N 1
ATOM 600 C CA . ILE A 1 79 ? 44.056 36.607 -13.560 1.00 28.88 79 ILE A CA 1
ATOM 601 C C . ILE A 1 79 ? 45.034 35.791 -14.449 1.00 28.88 79 ILE A C 1
ATOM 603 O O . ILE A 1 79 ? 45.480 34.706 -14.114 1.00 28.88 79 ILE A O 1
ATOM 607 N N . GLU A 1 80 ? 45.451 36.489 -15.521 1.00 29.00 80 GLU A N 1
ATOM 608 C CA . GLU A 1 80 ? 46.801 36.625 -16.117 1.00 29.00 80 GLU A CA 1
ATOM 609 C C . GLU A 1 80 ? 47.547 35.462 -16.820 1.00 29.00 80 GLU A C 1
ATOM 611 O O . GLU A 1 80 ? 48.133 34.582 -16.211 1.00 29.00 80 GLU A O 1
ATOM 616 N N . SER A 1 81 ? 47.671 35.651 -18.146 1.00 30.95 81 SER A N 1
ATOM 617 C CA . SER A 1 81 ? 48.912 35.709 -18.952 1.00 30.95 81 SER A CA 1
ATOM 618 C C . SER A 1 81 ? 49.805 34.467 -19.158 1.00 30.95 81 SER A C 1
ATOM 620 O O . SER A 1 81 ? 50.432 33.958 -18.240 1.00 30.95 81 SER A O 1
ATOM 622 N N . GLY A 1 82 ? 50.041 34.143 -20.442 1.00 29.62 82 GLY A N 1
ATOM 623 C CA . GLY A 1 82 ? 51.402 33.869 -20.933 1.00 29.62 82 GLY A CA 1
ATOM 624 C C . GLY A 1 82 ? 51.771 32.445 -21.387 1.00 29.62 82 GLY A C 1
ATOM 625 O O . GLY A 1 82 ? 52.092 31.589 -20.580 1.00 29.62 82 GLY A O 1
ATOM 626 N N . ASN A 1 83 ? 51.918 32.308 -22.712 1.00 32.22 83 ASN A N 1
ATOM 627 C CA . ASN A 1 83 ? 52.898 31.502 -23.470 1.00 32.22 83 ASN A CA 1
ATOM 628 C C . ASN A 1 83 ? 52.827 29.953 -23.574 1.00 32.22 83 ASN A C 1
ATOM 630 O O . ASN A 1 83 ? 53.040 29.211 -22.629 1.00 32.22 83 ASN A O 1
ATOM 634 N N . LYS A 1 84 ? 52.674 29.520 -24.844 1.00 36.75 84 LYS A N 1
ATOM 635 C CA . LYS A 1 84 ? 53.482 28.557 -25.645 1.00 36.75 84 LYS A CA 1
ATOM 636 C C . LYS A 1 84 ? 54.277 27.466 -24.895 1.00 36.75 84 LYS A C 1
ATOM 638 O O . LYS A 1 84 ? 55.185 27.817 -24.160 1.00 36.75 84 LYS A O 1
ATOM 643 N N . VAL A 1 85 ? 54.142 26.187 -25.279 1.00 30.81 85 VAL A N 1
ATOM 644 C CA . VAL A 1 85 ? 54.973 25.430 -26.261 1.00 30.81 85 VAL A CA 1
ATOM 645 C C . VAL A 1 85 ? 54.551 23.943 -26.321 1.00 30.81 85 VAL A C 1
ATOM 647 O O . VAL A 1 85 ? 53.760 23.473 -25.514 1.00 30.81 85 VAL A O 1
ATOM 650 N N . SER A 1 86 ? 55.055 23.271 -27.354 1.00 35.91 86 SER A N 1
ATOM 651 C CA . SER A 1 86 ? 54.761 21.954 -27.918 1.00 35.91 86 SER A CA 1
ATOM 652 C C . SER A 1 86 ? 55.136 20.693 -27.112 1.00 35.91 86 SER A C 1
ATOM 654 O O . SER A 1 86 ? 56.050 20.705 -26.297 1.00 35.91 86 SER A O 1
ATOM 656 N N . ASP A 1 87 ? 54.532 19.593 -27.583 1.00 31.28 87 ASP A N 1
ATOM 657 C CA . ASP A 1 87 ? 55.111 18.267 -27.888 1.00 31.28 87 ASP A CA 1
ATOM 658 C C . ASP A 1 87 ? 55.006 17.095 -26.884 1.00 31.28 87 ASP A C 1
ATOM 660 O O . ASP A 1 87 ? 55.203 17.215 -25.680 1.00 31.28 87 ASP A O 1
ATOM 664 N N . SER A 1 88 ? 54.789 15.928 -27.504 1.00 33.84 88 SER A N 1
ATOM 665 C CA . SER A 1 88 ? 55.052 14.547 -27.087 1.00 33.84 88 SER A CA 1
ATOM 666 C C . SER A 1 88 ? 54.052 13.785 -26.197 1.00 33.84 88 SER A C 1
ATOM 668 O O . SER A 1 88 ? 54.041 13.843 -24.971 1.00 33.84 88 SER A O 1
ATOM 670 N N . SER A 1 89 ? 53.246 12.970 -26.886 1.00 44.94 89 SER A N 1
ATOM 671 C CA . SER A 1 89 ? 53.108 11.513 -26.718 1.00 44.94 89 SER A CA 1
ATOM 672 C C . SER A 1 89 ? 53.334 10.902 -25.331 1.00 44.94 89 SER A C 1
ATOM 674 O O . SER A 1 89 ? 54.431 10.436 -25.044 1.00 44.94 89 SER A O 1
ATOM 676 N N . HIS A 1 90 ? 52.264 10.692 -24.555 1.00 35.69 90 HIS A N 1
ATOM 677 C CA . HIS A 1 90 ? 52.248 9.653 -23.520 1.00 35.69 90 HIS A CA 1
ATOM 678 C C . HIS A 1 90 ? 50.883 8.957 -23.438 1.00 35.69 90 HIS A C 1
ATOM 680 O O . HIS A 1 90 ? 49.825 9.581 -23.456 1.00 35.69 90 HIS A O 1
ATOM 686 N N . ALA A 1 91 ? 50.946 7.626 -23.399 1.00 41.59 91 ALA A N 1
ATOM 687 C CA . ALA A 1 91 ? 49.830 6.697 -23.365 1.00 41.59 91 ALA A CA 1
ATOM 688 C C . ALA A 1 91 ? 48.807 7.045 -22.272 1.00 41.59 91 ALA A C 1
ATOM 690 O O . ALA A 1 91 ? 49.147 7.151 -21.093 1.00 41.59 91 ALA A O 1
ATOM 691 N N . VAL A 1 92 ? 47.533 7.155 -22.656 1.00 34.22 92 VAL A N 1
ATOM 692 C CA . VAL A 1 92 ? 46.433 7.263 -21.697 1.00 34.22 92 VAL A CA 1
ATOM 693 C C . VAL A 1 92 ? 46.190 5.895 -21.062 1.00 34.22 92 VAL A C 1
ATOM 695 O O . VAL A 1 92 ? 45.500 5.032 -21.599 1.00 34.22 92 VAL A O 1
ATOM 698 N N . SER A 1 93 ? 46.766 5.692 -19.878 1.00 35.75 93 SER A N 1
ATOM 699 C CA . SER A 1 93 ? 46.203 4.760 -18.906 1.00 35.75 93 SER A CA 1
ATOM 700 C C . SER A 1 93 ? 44.750 5.166 -18.674 1.00 35.75 93 SER A C 1
ATOM 702 O O . SER A 1 93 ? 44.481 6.190 -18.046 1.00 35.75 93 SER A O 1
ATOM 704 N N . ILE A 1 94 ? 43.805 4.366 -19.178 1.00 40.56 94 ILE A N 1
ATOM 705 C CA . ILE A 1 94 ? 42.416 4.406 -18.722 1.00 40.56 94 ILE A CA 1
ATOM 706 C C . ILE A 1 94 ? 42.463 4.029 -17.242 1.00 40.56 94 ILE A C 1
ATOM 708 O O . ILE A 1 94 ? 42.491 2.853 -16.871 1.00 40.56 94 ILE A O 1
ATOM 712 N N . VAL A 1 95 ? 42.514 5.044 -16.383 1.00 37.97 95 VAL A N 1
ATOM 713 C CA . VAL A 1 95 ? 42.161 4.909 -14.978 1.00 37.97 95 VAL A CA 1
ATOM 714 C C . VAL A 1 95 ? 40.733 4.379 -14.976 1.00 37.97 95 VAL A C 1
ATOM 716 O O . VAL A 1 95 ? 39.775 5.093 -15.266 1.00 37.97 95 VAL A O 1
ATOM 719 N N . ARG A 1 96 ? 40.596 3.081 -14.696 1.00 45.03 96 ARG A N 1
ATOM 720 C CA . ARG A 1 96 ? 39.341 2.489 -14.252 1.00 45.03 96 ARG A CA 1
ATOM 721 C C . ARG A 1 96 ? 38.976 3.194 -12.951 1.00 45.03 96 ARG A C 1
ATOM 723 O O . ARG A 1 96 ? 39.393 2.764 -11.878 1.00 45.03 96 ARG A O 1
ATOM 730 N N . SER A 1 97 ? 38.220 4.285 -13.044 1.00 40.59 97 SER A N 1
ATOM 731 C CA . SER A 1 97 ? 37.487 4.794 -11.892 1.00 40.59 97 SER A CA 1
ATOM 732 C C . SER A 1 97 ? 36.674 3.625 -11.333 1.00 40.59 97 SER A C 1
ATOM 734 O O . SER A 1 97 ? 35.978 2.958 -12.108 1.00 40.59 97 SER A O 1
ATOM 736 N N . PRO A 1 98 ? 36.762 3.324 -10.026 1.00 44.44 98 PRO A N 1
ATOM 737 C CA . PRO A 1 98 ? 35.898 2.328 -9.427 1.00 44.44 98 PRO A CA 1
ATOM 738 C C . PRO A 1 98 ? 34.478 2.863 -9.571 1.00 44.44 98 PRO A C 1
ATOM 740 O O . PRO A 1 98 ? 34.090 3.816 -8.898 1.00 44.44 98 PRO A O 1
ATOM 743 N N . ILE A 1 99 ? 33.718 2.291 -10.502 1.00 50.53 99 ILE A N 1
ATOM 744 C CA . ILE A 1 99 ? 32.281 2.513 -10.579 1.00 50.53 99 ILE A CA 1
ATOM 745 C C . ILE A 1 99 ? 31.752 2.098 -9.201 1.00 50.53 99 ILE A C 1
ATOM 747 O O . ILE A 1 99 ? 31.949 0.938 -8.822 1.00 50.53 99 ILE A O 1
ATOM 751 N N . PRO A 1 100 ? 31.138 3.002 -8.415 1.00 51.47 100 PRO A N 1
ATOM 752 C CA . PRO A 1 100 ? 30.582 2.618 -7.131 1.00 51.47 100 PRO A CA 1
ATOM 753 C C . PRO A 1 100 ? 29.579 1.480 -7.375 1.00 51.47 100 PRO A C 1
ATOM 755 O O . PRO A 1 100 ? 28.702 1.609 -8.237 1.00 51.47 100 PRO A O 1
ATOM 758 N N . PRO A 1 101 ? 29.687 0.347 -6.662 1.00 46.19 101 PRO A N 1
ATOM 759 C CA . PRO A 1 101 ? 28.808 -0.791 -6.867 1.00 46.19 101 PRO A CA 1
ATOM 760 C C . PRO A 1 101 ? 27.447 -0.467 -6.248 1.00 46.19 101 PRO A C 1
ATOM 762 O O . PRO A 1 101 ? 27.144 -0.887 -5.135 1.00 46.19 101 PRO A O 1
ATOM 765 N N . ASN A 1 102 ? 26.615 0.336 -6.916 1.00 46.22 102 ASN A N 1
ATOM 766 C CA . ASN A 1 102 ? 25.270 0.605 -6.403 1.00 46.22 102 ASN A CA 1
ATOM 767 C C . ASN A 1 102 ? 24.209 0.940 -7.455 1.00 46.22 102 ASN A C 1
ATOM 769 O O . ASN A 1 102 ? 23.295 1.710 -7.174 1.00 46.22 102 ASN A O 1
ATOM 773 N N . LEU A 1 103 ? 24.279 0.350 -8.651 1.00 47.78 103 LEU A N 1
ATOM 774 C CA . LEU A 1 103 ? 23.210 0.525 -9.647 1.00 47.78 103 LEU A CA 1
ATOM 775 C C . LEU A 1 103 ? 22.465 -0.750 -10.057 1.00 47.78 103 LEU A C 1
ATOM 777 O O . LEU A 1 103 ? 21.571 -0.675 -10.891 1.00 47.78 103 LEU A O 1
ATOM 781 N N . SER A 1 104 ? 22.701 -1.893 -9.400 1.00 45.09 104 SER A N 1
ATOM 782 C CA . SER A 1 104 ? 22.027 -3.145 -9.790 1.00 45.09 104 SER A CA 1
ATOM 783 C C . SER A 1 104 ? 21.693 -4.061 -8.611 1.00 45.09 104 SER A C 1
ATOM 785 O O . SER A 1 104 ? 22.180 -5.187 -8.556 1.00 45.09 104 SER A O 1
ATOM 787 N N . ARG A 1 105 ? 20.879 -3.581 -7.654 1.00 41.41 105 ARG A N 1
ATOM 788 C CA . ARG A 1 105 ? 19.983 -4.427 -6.817 1.00 41.41 105 ARG A CA 1
ATOM 789 C C . ARG A 1 105 ? 19.094 -3.679 -5.820 1.00 41.41 105 ARG A C 1
ATOM 791 O O . ARG A 1 105 ? 18.649 -4.268 -4.839 1.00 41.41 105 ARG A O 1
ATOM 798 N N . ARG A 1 106 ? 18.767 -2.403 -6.034 1.00 47.09 106 ARG A N 1
ATOM 799 C CA . ARG A 1 106 ? 17.750 -1.763 -5.192 1.00 47.09 106 ARG A CA 1
ATOM 800 C C . ARG A 1 106 ? 16.380 -2.217 -5.686 1.00 47.09 106 ARG A C 1
ATOM 802 O O . ARG A 1 106 ? 15.709 -1.501 -6.422 1.00 47.09 106 ARG A O 1
ATOM 809 N N . SER A 1 107 ? 15.957 -3.424 -5.296 1.00 49.03 107 SER A N 1
ATOM 810 C CA . SER A 1 107 ? 14.523 -3.679 -5.165 1.00 49.03 107 SER A CA 1
ATOM 811 C C . SER A 1 107 ? 14.008 -2.494 -4.361 1.00 49.03 107 SER A C 1
ATOM 813 O O . SER A 1 107 ? 14.461 -2.324 -3.231 1.00 49.03 107 SER A O 1
ATOM 815 N N . SER A 1 108 ? 13.229 -1.597 -4.969 1.00 57.34 108 SER A N 1
ATOM 816 C CA . SER A 1 108 ? 12.775 -0.382 -4.296 1.00 57.34 108 SER A CA 1
ATOM 817 C C . SER A 1 108 ? 11.926 -0.810 -3.103 1.00 57.34 108 SER A C 1
ATOM 819 O O . SER A 1 108 ? 10.731 -1.094 -3.227 1.00 57.34 108 SER A O 1
ATOM 821 N N . SER A 1 109 ? 12.589 -0.956 -1.957 1.00 75.06 109 SER A N 1
ATOM 822 C CA . SER A 1 109 ? 12.029 -1.372 -0.684 1.00 75.06 109 SER A CA 1
ATOM 823 C C . SER A 1 109 ? 11.549 -0.140 0.066 1.00 75.06 109 SER A C 1
ATOM 825 O O . SER A 1 109 ? 11.629 -0.084 1.285 1.00 75.06 109 SER A O 1
ATOM 827 N N . TRP A 1 110 ? 11.005 0.843 -0.662 1.00 87.88 110 TRP A N 1
ATOM 828 C CA . TRP A 1 110 ? 10.388 2.042 -0.094 1.00 87.88 110 TRP A CA 1
ATOM 829 C C . TRP A 1 110 ? 9.381 1.683 1.004 1.00 87.88 110 TRP A C 1
ATOM 831 O O . TRP A 1 110 ? 9.229 2.415 1.969 1.00 87.88 110 TRP A O 1
ATOM 841 N N . VAL A 1 111 ? 8.759 0.506 0.894 1.00 90.88 111 VAL A N 1
ATOM 842 C CA . VAL A 1 111 ? 7.856 -0.068 1.890 1.00 90.88 111 VAL A CA 1
ATOM 843 C C . VAL A 1 111 ? 8.507 -0.292 3.265 1.00 90.88 111 VAL A C 1
ATOM 845 O O . VAL A 1 111 ? 7.822 -0.202 4.273 1.00 90.88 111 VAL A O 1
ATOM 848 N N . GLN A 1 112 ? 9.816 -0.564 3.330 1.00 88.38 112 GLN A N 1
ATOM 849 C CA . GLN A 1 112 ? 10.563 -0.735 4.585 1.00 88.38 112 GLN A CA 1
ATOM 850 C C . GLN A 1 112 ? 10.801 0.601 5.294 1.00 88.38 112 GLN A C 1
ATOM 852 O O . GLN A 1 112 ? 10.892 0.638 6.516 1.00 88.38 112 GLN A O 1
ATOM 857 N N . THR A 1 113 ? 10.914 1.688 4.530 1.00 89.25 113 THR A N 1
ATOM 858 C CA . THR A 1 113 ? 11.152 3.043 5.047 1.00 89.25 113 THR A CA 1
ATOM 859 C C . THR A 1 113 ? 9.879 3.885 5.120 1.00 89.25 113 THR A C 1
ATOM 861 O O . THR A 1 113 ? 9.910 4.989 5.659 1.00 89.25 113 THR A O 1
ATOM 864 N N . PHE A 1 114 ? 8.767 3.395 4.566 1.00 93.81 114 PHE A N 1
ATOM 865 C CA . PHE A 1 114 ? 7.485 4.087 4.552 1.00 93.81 114 PHE A CA 1
ATOM 866 C C . PHE A 1 114 ? 6.956 4.244 5.975 1.00 93.81 114 PHE A C 1
ATOM 868 O O . PHE A 1 114 ? 6.801 3.269 6.711 1.00 93.81 114 PHE A O 1
ATOM 875 N N . LYS A 1 115 ? 6.644 5.483 6.349 1.00 94.81 115 LYS A N 1
ATOM 876 C CA . LYS A 1 115 ? 6.015 5.799 7.628 1.00 94.81 115 LYS A CA 1
ATOM 877 C C . LYS A 1 115 ? 4.545 6.084 7.389 1.00 94.81 115 LYS A C 1
ATOM 879 O O . LYS A 1 115 ? 4.197 6.918 6.562 1.00 94.81 115 LYS A O 1
ATOM 884 N N . ILE A 1 116 ? 3.691 5.392 8.133 1.00 95.44 116 ILE A N 1
ATOM 885 C CA . ILE A 1 116 ? 2.259 5.683 8.134 1.00 95.44 116 ILE A CA 1
ATOM 886 C C . ILE A 1 116 ? 2.067 7.088 8.729 1.00 95.44 116 ILE A C 1
ATOM 888 O O . ILE A 1 116 ? 2.590 7.335 9.821 1.00 95.44 116 ILE A O 1
ATOM 892 N N . PRO A 1 117 ? 1.344 7.996 8.046 1.00 94.50 117 PRO A N 1
ATOM 893 C CA . PRO A 1 117 ? 1.106 9.359 8.517 1.00 94.50 117 PRO A CA 1
ATOM 894 C C . PRO A 1 117 ? 0.053 9.357 9.633 1.00 94.50 117 PRO A C 1
ATOM 896 O O . PRO A 1 117 ? -1.103 9.717 9.426 1.00 94.50 117 PRO A O 1
ATOM 899 N N . TRP A 1 118 ? 0.437 8.887 10.820 1.00 94.12 118 TRP A N 1
ATOM 900 C CA . TRP A 1 118 ? -0.459 8.815 11.977 1.00 94.12 118 TRP A CA 1
ATOM 901 C C . TRP A 1 118 ? -0.956 10.195 12.418 1.00 94.12 118 TRP A C 1
ATOM 903 O O . TRP A 1 118 ? -2.106 10.301 12.823 1.00 94.12 118 TRP A O 1
ATOM 913 N N . GLU A 1 119 ? -0.138 11.236 12.248 1.00 92.81 119 GLU A N 1
ATOM 914 C CA . GLU A 1 119 ? -0.479 12.616 12.630 1.00 92.81 119 GLU A CA 1
ATOM 915 C C . GLU A 1 119 ? -1.591 13.228 11.770 1.00 92.81 119 GLU A C 1
ATOM 917 O O . GLU A 1 119 ? -2.249 14.178 12.175 1.00 92.81 119 GLU A O 1
ATOM 922 N N . GLU A 1 120 ? -1.838 12.676 10.579 1.00 91.31 120 GLU A N 1
ATOM 923 C CA . GLU A 1 120 ? -2.941 13.109 9.716 1.00 91.31 120 GLU A CA 1
ATOM 924 C C . GLU A 1 120 ? -4.234 12.325 9.977 1.00 91.31 120 GLU A C 1
ATOM 926 O O . GLU A 1 120 ? -5.246 12.554 9.298 1.00 91.31 120 GLU A O 1
ATOM 931 N N . MET A 1 121 ? -4.214 11.350 10.890 1.00 93.25 121 MET A N 1
ATOM 932 C CA . MET A 1 121 ? -5.379 10.519 11.177 1.00 93.25 121 MET A CA 1
ATOM 933 C C . MET A 1 121 ? -6.372 11.251 12.082 1.00 93.25 121 MET A C 1
ATOM 935 O O . MET A 1 121 ? -5.966 12.018 12.949 1.00 93.25 121 MET A O 1
ATOM 939 N N . PRO A 1 122 ? -7.682 10.984 11.934 1.00 93.00 122 PRO A N 1
ATOM 940 C CA . PRO A 1 122 ? -8.684 11.547 12.831 1.00 93.00 122 PRO A CA 1
ATOM 941 C C . PRO A 1 122 ? -8.390 11.197 14.297 1.00 93.00 122 PRO A C 1
ATOM 943 O O . PRO A 1 122 ? -8.212 10.023 14.631 1.00 93.00 122 PRO A O 1
ATOM 946 N N . GLU A 1 123 ? -8.392 12.193 15.184 1.00 93.31 123 GLU A N 1
ATOM 947 C CA . GLU A 1 123 ? -8.086 12.010 16.614 1.00 93.31 123 GLU A CA 1
ATOM 948 C C . GLU A 1 123 ? -8.996 10.967 17.270 1.00 93.31 123 GLU A C 1
ATOM 950 O O . GLU A 1 123 ? -8.552 10.122 18.044 1.00 93.31 123 GLU A O 1
ATOM 955 N N . ASN A 1 124 ? -10.277 10.952 16.892 1.00 93.81 124 ASN A N 1
ATOM 956 C CA . ASN A 1 124 ? -11.238 9.971 17.386 1.00 93.81 124 ASN A CA 1
ATOM 957 C C . ASN A 1 124 ? -10.873 8.527 16.995 1.00 93.81 124 ASN A C 1
ATOM 959 O O . ASN A 1 124 ? -11.208 7.592 17.723 1.00 93.81 124 ASN A O 1
ATOM 963 N N . LEU A 1 125 ? -10.201 8.318 15.857 1.00 95.56 125 LEU A N 1
ATOM 964 C CA . LEU A 1 125 ? -9.691 7.009 15.457 1.00 95.56 125 LEU A CA 1
ATOM 965 C C . LEU A 1 125 ? -8.512 6.605 16.332 1.00 95.56 125 LEU A C 1
ATOM 967 O O . LEU A 1 125 ? -8.495 5.475 16.821 1.00 95.56 125 LEU A O 1
ATOM 971 N N . ILE A 1 126 ? -7.563 7.516 16.545 1.00 95.81 126 ILE A N 1
ATOM 972 C CA . ILE A 1 126 ? -6.386 7.262 17.380 1.00 95.81 126 ILE A CA 1
ATOM 973 C C . ILE A 1 126 ? -6.808 6.969 18.824 1.00 95.81 126 ILE A C 1
ATOM 975 O O . ILE A 1 126 ? -6.420 5.934 19.360 1.00 95.81 126 ILE A O 1
ATOM 979 N N . ALA A 1 127 ? -7.718 7.757 19.400 1.00 95.75 127 ALA A N 1
ATOM 980 C CA . ALA A 1 127 ? -8.248 7.536 20.747 1.00 95.75 127 ALA A CA 1
ATOM 981 C C . ALA A 1 127 ? -8.967 6.175 20.903 1.00 95.75 127 ALA A C 1
ATOM 983 O O . ALA A 1 127 ? -8.846 5.490 21.926 1.00 95.75 127 ALA A O 1
ATOM 984 N N . LEU A 1 128 ? -9.707 5.724 19.881 1.00 95.62 128 LEU A N 1
ATOM 985 C CA . LEU A 1 128 ? -10.295 4.375 19.876 1.00 95.62 128 LEU A CA 1
ATOM 986 C C . LEU A 1 128 ? -9.216 3.290 19.841 1.00 95.62 128 LEU A C 1
ATOM 988 O O . LEU A 1 128 ? -9.305 2.300 20.569 1.00 95.62 128 LEU A O 1
ATOM 992 N N . CYS A 1 129 ? -8.188 3.490 19.021 1.00 94.75 129 CYS A N 1
ATOM 993 C CA . CYS A 1 129 ? -7.069 2.569 18.924 1.00 94.75 129 CYS A CA 1
ATOM 994 C C . CYS A 1 129 ? -6.279 2.471 20.241 1.00 94.75 129 CYS A C 1
ATOM 996 O O . CYS A 1 129 ? -5.950 1.361 20.661 1.00 94.75 129 CYS A O 1
ATOM 998 N N . GLU A 1 130 ? -6.037 3.597 20.914 1.00 95.50 130 GLU A N 1
ATOM 999 C CA . GLU A 1 130 ? -5.374 3.679 22.225 1.00 95.50 130 GLU A CA 1
ATOM 1000 C C . GLU A 1 130 ? -6.198 3.029 23.337 1.00 95.50 130 GLU A C 1
ATOM 1002 O O . GLU A 1 130 ? -5.661 2.302 24.174 1.00 95.50 130 GLU A O 1
ATOM 1007 N N . SER A 1 131 ? -7.524 3.183 23.289 1.00 95.75 131 SER A N 1
ATOM 1008 C CA . SER A 1 131 ? -8.449 2.491 24.196 1.00 95.75 131 SER A CA 1
ATOM 1009 C C . SER A 1 131 ? -8.668 1.008 23.857 1.00 95.75 131 SER A C 1
ATOM 1011 O O . SER A 1 131 ? -9.539 0.370 24.451 1.00 95.75 131 SER A O 1
ATOM 1013 N N . LYS A 1 132 ? -7.873 0.437 22.935 1.00 94.00 132 LYS A N 1
ATOM 1014 C CA . LYS A 1 132 ? -7.926 -0.971 22.493 1.00 94.00 132 LYS A CA 1
ATOM 1015 C C . LYS A 1 132 ? -9.294 -1.382 21.933 1.00 94.00 132 LYS A C 1
ATOM 1017 O O . LYS A 1 132 ? -9.665 -2.555 21.985 1.00 94.00 132 LYS A O 1
ATOM 1022 N N . LYS A 1 133 ? -10.059 -0.424 21.404 1.00 93.31 133 LYS A N 1
ATOM 1023 C CA . LYS A 1 133 ? -11.382 -0.651 20.815 1.00 93.31 133 LYS A CA 1
ATOM 1024 C C . LYS A 1 133 ? -11.281 -0.725 19.299 1.00 93.31 133 LYS A C 1
ATOM 1026 O O . LYS A 1 133 ? -10.560 0.041 18.664 1.00 93.31 133 LYS A O 1
ATOM 1031 N N . ARG A 1 134 ? -12.076 -1.611 18.696 1.00 93.62 134 ARG A N 1
ATOM 1032 C CA . ARG A 1 134 ? -12.163 -1.745 17.237 1.00 93.62 134 ARG A CA 1
ATOM 1033 C C . ARG A 1 134 ? -12.855 -0.514 16.629 1.00 93.62 134 ARG A C 1
ATOM 1035 O O . ARG A 1 134 ? -14.031 -0.286 16.926 1.00 93.62 134 ARG A O 1
ATOM 1042 N N . PRO A 1 135 ? -12.194 0.258 15.742 1.00 95.50 135 PRO A N 1
ATOM 1043 C CA . PRO A 1 135 ? -12.826 1.406 15.099 1.00 95.50 135 PRO A CA 1
ATOM 1044 C C . PRO A 1 135 ? -13.972 0.981 14.175 1.00 95.50 135 PRO A C 1
ATOM 1046 O O . PRO A 1 135 ? -13.941 -0.105 13.579 1.00 95.50 135 PRO A O 1
ATOM 1049 N N . LYS A 1 136 ? -14.970 1.860 14.009 1.00 95.44 136 LYS A N 1
ATOM 1050 C CA . LYS A 1 136 ? -16.120 1.628 13.118 1.00 95.44 136 LYS A CA 1
ATOM 1051 C C . LYS A 1 136 ? -15.667 1.446 11.658 1.00 95.44 136 LYS A C 1
ATOM 1053 O O . LYS A 1 136 ? -14.665 2.040 11.252 1.00 95.44 136 LYS A O 1
ATOM 1058 N N . PRO A 1 137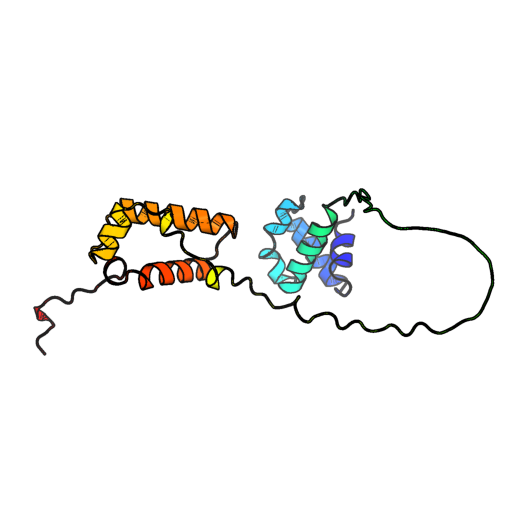 ? -16.411 0.692 10.825 1.00 95.50 137 PRO A N 1
ATOM 1059 C CA . PRO A 1 137 ? -16.037 0.455 9.429 1.00 95.50 137 PRO A CA 1
ATOM 1060 C C . PRO A 1 137 ? -15.787 1.728 8.606 1.00 95.50 137 PRO A C 1
ATOM 1062 O O . PRO A 1 137 ? -14.873 1.747 7.787 1.00 95.50 137 PRO A O 1
ATOM 1065 N N . SER A 1 138 ? -16.556 2.800 8.830 1.00 96.31 138 SER A N 1
ATOM 1066 C CA . SER A 1 138 ? -16.361 4.094 8.157 1.00 96.31 138 SER A CA 1
ATOM 1067 C C . SER A 1 138 ? -14.992 4.707 8.457 1.00 96.31 138 SER A C 1
ATOM 1069 O O . SER A 1 138 ? -14.279 5.084 7.531 1.00 96.31 138 SER A O 1
ATOM 1071 N N . MET A 1 139 ? -14.603 4.720 9.732 1.00 95.00 139 MET A N 1
ATOM 1072 C CA . MET A 1 139 ? -13.330 5.262 10.211 1.00 95.00 139 MET A CA 1
ATOM 1073 C C . MET A 1 139 ? -12.143 4.450 9.684 1.00 95.00 139 MET A C 1
ATOM 1075 O O . MET A 1 139 ? -11.151 5.013 9.231 1.00 95.00 139 MET A O 1
ATOM 1079 N N . ARG A 1 140 ? -12.268 3.114 9.648 1.00 96.00 140 ARG A N 1
ATOM 1080 C CA . ARG A 1 140 ? -11.236 2.254 9.044 1.00 96.00 140 ARG A CA 1
ATOM 1081 C C . ARG A 1 140 ? -11.033 2.565 7.560 1.00 96.00 140 ARG A C 1
ATOM 1083 O O . ARG A 1 140 ? -9.895 2.647 7.112 1.00 96.00 140 ARG A O 1
ATOM 1090 N N . ARG A 1 141 ? -12.115 2.775 6.799 1.00 97.06 141 ARG A N 1
ATOM 1091 C CA . ARG A 1 141 ? -12.025 3.157 5.376 1.00 97.06 141 ARG A CA 1
ATOM 1092 C C . ARG A 1 141 ? -11.347 4.510 5.182 1.00 97.06 141 ARG A C 1
ATOM 1094 O O . ARG A 1 141 ? -10.608 4.676 4.220 1.00 97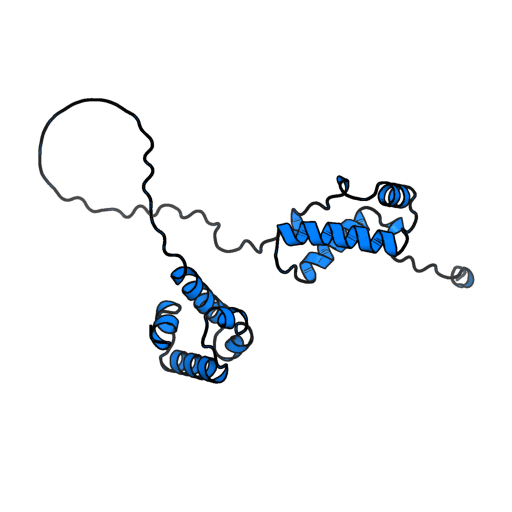.06 141 ARG A O 1
ATOM 1101 N N . GLU A 1 142 ? -11.599 5.468 6.065 1.00 96.19 142 GLU A N 1
ATOM 1102 C CA . GLU A 1 142 ? -10.946 6.778 6.018 1.00 96.19 142 GLU A CA 1
ATOM 1103 C C . GLU A 1 142 ? -9.441 6.690 6.282 1.00 96.19 142 GLU A C 1
ATOM 1105 O O . GLU A 1 142 ? -8.656 7.230 5.504 1.00 96.19 142 GLU A O 1
ATOM 1110 N N . MET A 1 143 ? -9.037 5.928 7.301 1.00 97.25 143 MET A N 1
ATOM 1111 C CA . MET A 1 143 ? -7.627 5.630 7.567 1.00 97.25 143 MET A CA 1
ATOM 1112 C C . MET A 1 143 ? -6.950 4.992 6.353 1.00 97.25 143 MET A C 1
ATOM 1114 O O . MET A 1 143 ? -5.893 5.447 5.924 1.00 97.25 143 MET A O 1
ATOM 1118 N N . VAL A 1 144 ? -7.579 3.971 5.759 1.00 96.50 144 VAL A N 1
ATOM 1119 C CA . VAL A 1 144 ? -7.049 3.309 4.557 1.00 96.50 144 VAL A CA 1
ATOM 1120 C C . VAL A 1 144 ? -6.906 4.299 3.403 1.00 96.50 144 VAL A C 1
ATOM 1122 O O . VAL A 1 144 ? -5.869 4.298 2.748 1.00 96.50 144 VAL A O 1
ATOM 1125 N N . ARG A 1 145 ? -7.887 5.185 3.178 1.00 96.44 145 ARG A N 1
ATOM 1126 C CA . ARG A 1 145 ? -7.796 6.227 2.142 1.00 96.44 145 ARG A CA 1
ATOM 1127 C C . ARG A 1 145 ? -6.581 7.132 2.350 1.00 96.44 145 ARG A C 1
ATOM 1129 O O . ARG A 1 145 ? -5.815 7.305 1.413 1.00 96.44 145 ARG A O 1
ATOM 1136 N N . LYS A 1 146 ? -6.360 7.641 3.566 1.00 95.25 146 LYS A N 1
ATOM 1137 C CA . LYS A 1 146 ? -5.190 8.480 3.888 1.00 95.25 146 LYS A CA 1
ATOM 1138 C C . LYS A 1 146 ? -3.867 7.740 3.669 1.00 95.25 146 LYS A C 1
ATOM 1140 O O . LYS A 1 146 ? -2.956 8.280 3.047 1.00 95.25 146 LYS A O 1
ATOM 1145 N N . ILE A 1 147 ? -3.783 6.481 4.109 1.00 96.62 147 ILE A N 1
ATOM 1146 C CA . ILE A 1 147 ? -2.598 5.638 3.892 1.00 96.62 147 ILE A CA 1
ATOM 1147 C C . ILE A 1 147 ? -2.338 5.447 2.397 1.00 96.62 147 ILE A C 1
ATOM 1149 O O . ILE A 1 147 ? -1.209 5.633 1.955 1.00 96.62 147 ILE A O 1
ATOM 1153 N N . ILE A 1 148 ? -3.363 5.106 1.611 1.00 95.31 148 ILE A N 1
ATOM 1154 C CA . ILE A 1 148 ? -3.215 4.906 0.166 1.00 95.31 148 ILE A CA 1
ATOM 1155 C C . ILE A 1 148 ? -2.840 6.210 -0.539 1.00 95.31 148 ILE A C 1
ATOM 1157 O O . ILE A 1 148 ? -1.959 6.179 -1.390 1.00 95.31 148 ILE A O 1
ATOM 1161 N N . THR A 1 149 ? -3.402 7.357 -0.151 1.00 94.88 149 THR A N 1
ATOM 1162 C CA . THR A 1 149 ? -2.980 8.663 -0.680 1.00 94.88 149 THR A CA 1
ATOM 1163 C C . THR A 1 149 ? -1.486 8.902 -0.453 1.00 94.88 149 THR A C 1
ATOM 1165 O O . THR A 1 149 ? -0.778 9.245 -1.398 1.00 94.88 149 THR A O 1
ATOM 1168 N N . ALA A 1 150 ? -0.981 8.655 0.759 1.00 94.50 150 ALA A N 1
ATOM 1169 C CA . ALA A 1 150 ? 0.445 8.783 1.064 1.00 94.50 150 ALA A CA 1
ATOM 1170 C C . ALA A 1 150 ? 1.307 7.757 0.304 1.00 94.50 150 ALA A C 1
ATOM 1172 O O . ALA A 1 150 ? 2.398 8.073 -0.163 1.00 94.50 150 ALA A O 1
ATOM 1173 N N . VAL A 1 151 ? 0.814 6.531 0.116 1.00 94.19 151 VAL A N 1
ATOM 1174 C CA . VAL A 1 151 ? 1.486 5.518 -0.711 1.00 94.19 151 VAL A CA 1
ATOM 1175 C C . VAL A 1 151 ? 1.567 5.958 -2.175 1.00 94.19 151 VAL A C 1
ATOM 1177 O O . VAL A 1 151 ? 2.618 5.802 -2.796 1.00 94.19 151 VAL A O 1
ATOM 1180 N N . CYS A 1 152 ? 0.497 6.544 -2.713 1.00 92.38 152 CYS A N 1
ATOM 1181 C CA . CYS A 1 152 ? 0.435 7.020 -4.093 1.00 92.38 152 CYS A CA 1
ATOM 1182 C C . CYS A 1 152 ? 1.400 8.181 -4.377 1.00 92.38 152 CYS A C 1
ATOM 1184 O O . CYS A 1 152 ? 1.831 8.344 -5.517 1.00 92.38 152 CYS A O 1
ATOM 1186 N N . GLN A 1 153 ? 1.803 8.941 -3.352 1.00 92.31 153 GLN A N 1
ATOM 1187 C CA . GLN A 1 153 ? 2.876 9.938 -3.470 1.00 92.31 153 GLN A CA 1
ATOM 1188 C C . GLN A 1 153 ? 4.252 9.289 -3.697 1.00 92.31 153 GLN A C 1
ATOM 1190 O O . GLN A 1 153 ? 5.129 9.898 -4.304 1.00 92.31 153 GLN A O 1
ATOM 1195 N N . VAL A 1 154 ? 4.446 8.047 -3.238 1.00 91.25 154 VAL A N 1
ATOM 1196 C CA . VAL A 1 154 ? 5.702 7.294 -3.391 1.00 91.25 154 VAL A CA 1
ATOM 1197 C C . VAL A 1 154 ? 5.685 6.413 -4.642 1.00 91.25 154 VAL A C 1
ATOM 1199 O O . VAL A 1 154 ? 6.714 6.223 -5.292 1.00 91.25 154 VAL A O 1
ATOM 1202 N N . THR A 1 155 ? 4.535 5.829 -4.989 1.00 88.69 155 THR A N 1
ATOM 1203 C CA . THR A 1 155 ? 4.406 4.929 -6.140 1.00 88.69 155 THR A CA 1
ATOM 1204 C C . THR A 1 155 ? 3.019 4.994 -6.769 1.00 88.69 155 THR A C 1
ATOM 1206 O O . THR A 1 155 ? 2.017 4.891 -6.075 1.00 88.69 155 THR A O 1
ATOM 1209 N N . LYS A 1 156 ? 2.948 5.096 -8.104 1.00 86.94 156 LYS A N 1
ATOM 1210 C CA . LYS A 1 156 ? 1.669 5.154 -8.836 1.00 86.94 156 LYS A CA 1
ATOM 1211 C C . LYS A 1 156 ? 0.831 3.875 -8.688 1.00 86.94 156 LYS A C 1
ATOM 1213 O O . LYS A 1 156 ? -0.390 3.944 -8.672 1.00 86.94 156 LYS A O 1
ATOM 1218 N N . THR A 1 157 ? 1.485 2.717 -8.577 1.00 85.50 157 THR A N 1
ATOM 1219 C CA . THR A 1 157 ? 0.837 1.395 -8.559 1.00 85.50 157 THR A CA 1
ATOM 1220 C C . THR A 1 157 ? 1.431 0.525 -7.442 1.00 85.50 157 THR A C 1
ATOM 1222 O O . THR A 1 157 ? 2.384 -0.235 -7.667 1.00 85.50 157 THR A O 1
ATOM 1225 N N . PRO A 1 158 ? 0.927 0.632 -6.200 1.00 87.31 158 PRO A N 1
ATOM 1226 C CA . PRO A 1 158 ? 1.419 -0.189 -5.103 1.00 87.31 158 PRO A CA 1
ATOM 1227 C C . PRO A 1 158 ? 0.957 -1.643 -5.274 1.00 87.31 158 PRO A C 1
ATOM 1229 O O . PRO A 1 158 ? -0.220 -1.962 -5.161 1.00 87.31 158 PRO A O 1
ATOM 1232 N N . GLY A 1 159 ? 1.898 -2.549 -5.550 1.00 88.81 159 GLY A N 1
ATOM 1233 C CA . GLY A 1 159 ? 1.596 -3.978 -5.668 1.00 88.81 159 GLY A CA 1
ATOM 1234 C C . GLY A 1 159 ? 1.214 -4.627 -4.330 1.00 88.81 159 GLY A C 1
ATOM 1235 O O . GLY A 1 159 ? 1.708 -4.220 -3.274 1.00 88.81 159 GLY A O 1
ATOM 1236 N N . LYS A 1 160 ? 0.421 -5.707 -4.390 1.00 90.31 160 LYS A N 1
ATOM 1237 C CA . LYS A 1 160 ? -0.152 -6.426 -3.233 1.00 90.31 160 LYS A CA 1
ATOM 1238 C C . LYS A 1 160 ? 0.845 -6.708 -2.098 1.00 90.31 160 LYS A C 1
ATOM 1240 O O . LYS A 1 160 ? 0.613 -6.336 -0.957 1.00 90.31 160 LYS A O 1
ATOM 1245 N N . LYS A 1 161 ? 2.011 -7.291 -2.402 1.00 90.50 161 LYS A N 1
ATOM 1246 C CA . LYS A 1 161 ? 3.027 -7.617 -1.375 1.00 90.50 161 LYS A CA 1
ATOM 1247 C C . LYS A 1 161 ? 3.492 -6.387 -0.580 1.00 90.50 161 LYS A C 1
ATOM 1249 O O . LYS A 1 161 ? 3.828 -6.497 0.595 1.00 90.50 161 LYS A O 1
ATOM 1254 N N . LYS A 1 162 ? 3.546 -5.214 -1.221 1.00 90.88 162 LYS A N 1
ATOM 1255 C CA . LYS A 1 162 ? 3.963 -3.964 -0.570 1.00 90.88 162 LYS A CA 1
ATOM 1256 C C . LYS A 1 162 ? 2.831 -3.400 0.286 1.00 90.88 162 LYS A C 1
ATOM 1258 O O . LYS A 1 162 ? 3.084 -2.980 1.410 1.00 90.88 162 LYS A O 1
ATOM 1263 N N . THR A 1 163 ? 1.594 -3.430 -0.207 1.00 93.75 163 THR A N 1
ATOM 1264 C CA . THR A 1 163 ? 0.427 -2.996 0.576 1.00 93.75 163 THR A CA 1
ATOM 1265 C C . THR A 1 163 ? 0.184 -3.896 1.783 1.00 93.75 163 THR A C 1
ATOM 1267 O O . THR A 1 163 ? -0.095 -3.376 2.861 1.00 93.75 163 THR A O 1
ATOM 1270 N N . ASP A 1 164 ? 0.383 -5.210 1.645 1.00 94.62 164 ASP A N 1
ATOM 1271 C CA . ASP A 1 164 ? 0.269 -6.174 2.747 1.00 94.62 164 ASP A CA 1
ATOM 1272 C C . ASP A 1 164 ? 1.252 -5.827 3.872 1.00 94.62 164 ASP A C 1
ATOM 1274 O O . ASP A 1 164 ? 0.873 -5.755 5.037 1.00 94.62 164 ASP A O 1
ATOM 1278 N N . ARG A 1 165 ? 2.498 -5.475 3.533 1.00 94.81 165 ARG A N 1
ATOM 1279 C CA . ARG A 1 165 ? 3.502 -5.070 4.528 1.00 94.81 165 ARG A CA 1
ATOM 1280 C C . ARG A 1 165 ? 3.142 -3.776 5.270 1.00 94.81 165 ARG A C 1
ATOM 1282 O O . ARG A 1 165 ? 3.440 -3.624 6.458 1.00 94.81 165 ARG A O 1
ATOM 1289 N N . ILE A 1 166 ? 2.494 -2.833 4.588 1.00 95.81 166 ILE A N 1
ATOM 1290 C CA . ILE A 1 166 ? 1.982 -1.609 5.223 1.00 95.81 166 ILE A CA 1
ATOM 1291 C C . ILE A 1 166 ? 0.816 -1.955 6.151 1.00 95.81 166 ILE A C 1
ATOM 1293 O O . ILE A 1 166 ? 0.783 -1.481 7.287 1.00 95.81 166 ILE A O 1
ATOM 1297 N N . ALA A 1 167 ? -0.096 -2.823 5.709 1.00 95.69 167 ALA A N 1
ATOM 1298 C CA . ALA A 1 167 ? -1.198 -3.306 6.532 1.00 95.69 167 ALA A CA 1
ATOM 1299 C C . ALA A 1 167 ? -0.690 -4.033 7.789 1.00 95.69 167 ALA A C 1
ATOM 1301 O O . ALA A 1 167 ? -1.173 -3.758 8.886 1.00 95.69 167 ALA A O 1
ATOM 1302 N N . GLU A 1 168 ? 0.345 -4.869 7.671 1.00 95.50 168 GLU A N 1
ATOM 1303 C CA . GLU A 1 168 ? 1.016 -5.487 8.822 1.00 95.50 168 GLU A CA 1
ATOM 1304 C C . GLU A 1 168 ? 1.524 -4.43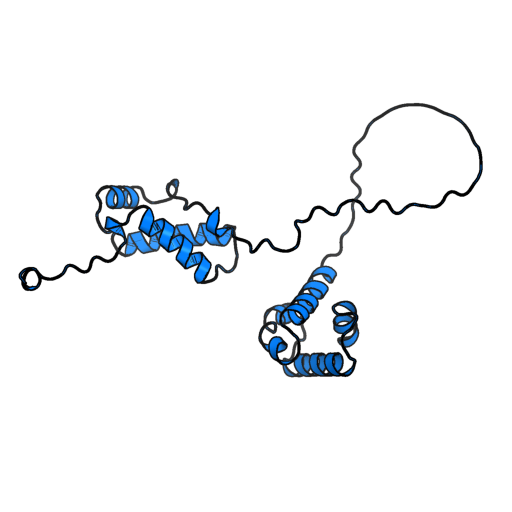4 9.810 1.00 95.50 168 GLU A C 1
ATOM 1306 O O . GLU A 1 168 ? 1.365 -4.590 11.018 1.00 95.50 168 GLU A O 1
ATOM 1311 N N . THR A 1 169 ? 2.096 -3.334 9.318 1.00 96.00 169 THR A N 1
ATOM 1312 C CA . THR A 1 169 ? 2.610 -2.253 10.172 1.00 96.00 169 THR A CA 1
ATOM 1313 C C . THR A 1 169 ? 1.474 -1.540 10.918 1.00 96.00 169 THR A C 1
ATOM 1315 O O . THR A 1 169 ? 1.602 -1.275 12.115 1.00 96.00 169 THR A O 1
ATOM 1318 N N . VAL A 1 170 ? 0.333 -1.299 10.260 1.00 96.25 170 VAL A N 1
ATOM 1319 C CA . VAL A 1 170 ? -0.891 -0.770 10.898 1.00 96.25 170 VAL A CA 1
ATOM 1320 C C . VAL A 1 170 ? -1.380 -1.708 12.004 1.00 96.25 170 VAL A C 1
ATOM 1322 O O . VAL A 1 170 ? -1.627 -1.277 13.131 1.00 96.25 170 VAL A O 1
ATOM 1325 N N . VAL A 1 171 ? -1.504 -3.000 11.695 1.00 96.44 171 VAL A N 1
ATOM 1326 C CA . VAL A 1 171 ? -2.010 -4.011 12.633 1.00 96.44 171 VAL A CA 1
ATOM 1327 C C . VAL A 1 171 ? -1.060 -4.189 13.815 1.00 96.44 171 VAL A C 1
ATOM 1329 O O . VAL A 1 171 ? -1.514 -4.301 14.949 1.00 96.44 171 VAL A O 1
ATOM 1332 N N . ASN A 1 172 ? 0.251 -4.177 13.581 1.00 95.44 172 ASN A N 1
ATOM 1333 C CA . ASN A 1 172 ? 1.248 -4.322 14.640 1.00 95.44 172 ASN A CA 1
ATOM 1334 C C . ASN A 1 172 ? 1.319 -3.097 15.561 1.00 95.44 172 ASN A C 1
ATOM 1336 O O . ASN A 1 172 ? 1.642 -3.257 16.735 1.00 95.44 172 ASN A O 1
ATOM 1340 N N . LYS A 1 173 ? 0.972 -1.898 15.071 1.00 95.31 173 LYS A N 1
ATOM 1341 C CA . LYS A 1 173 ? 0.836 -0.693 15.906 1.00 95.31 173 LYS A CA 1
ATOM 1342 C C . LYS A 1 173 ? -0.339 -0.819 16.888 1.00 95.31 173 LYS A C 1
ATOM 1344 O O . LYS A 1 173 ? -0.181 -0.480 18.056 1.00 95.31 173 LYS A O 1
ATOM 1349 N N . TYR A 1 174 ? -1.490 -1.332 16.436 1.00 95.75 174 TYR A N 1
ATOM 1350 C CA . TYR A 1 174 ? -2.698 -1.481 17.264 1.00 95.75 174 TYR A CA 1
ATOM 1351 C C . TYR A 1 174 ? -3.348 -2.870 17.114 1.00 95.75 174 TYR A C 1
ATOM 1353 O O . TYR A 1 174 ? -4.433 -3.002 16.532 1.00 95.75 174 TYR A O 1
ATOM 1361 N N . PRO A 1 175 ? -2.727 -3.931 17.661 1.00 94.75 175 PRO A N 1
ATOM 1362 C CA . PRO A 1 175 ? -3.172 -5.302 17.425 1.00 94.75 175 PRO A CA 1
ATOM 1363 C C . PRO A 1 175 ? -4.548 -5.587 18.026 1.00 94.75 175 PRO A C 1
ATOM 1365 O O . PRO A 1 175 ? -5.351 -6.254 17.386 1.00 94.75 175 PRO A O 1
ATOM 1368 N N . ALA A 1 176 ? -4.864 -5.041 19.204 1.00 92.56 176 ALA A N 1
ATOM 1369 C CA . ALA A 1 176 ? -6.175 -5.221 19.837 1.00 92.56 176 ALA A CA 1
ATOM 1370 C C . ALA A 1 176 ? -7.326 -4.594 19.028 1.00 92.56 176 ALA A C 1
ATOM 1372 O O . ALA A 1 176 ? -8.457 -5.068 19.078 1.00 92.56 176 ALA A O 1
ATOM 1373 N N . SER A 1 177 ? -7.027 -3.547 18.261 1.00 94.31 177 SER A N 1
ATOM 1374 C CA . SER A 1 177 ? -8.018 -2.780 17.507 1.00 94.31 177 SER A CA 1
ATOM 1375 C C . SER A 1 177 ? -8.237 -3.355 16.105 1.00 94.31 177 SER A C 1
ATOM 1377 O O . SER A 1 177 ? -9.357 -3.310 15.586 1.00 94.31 177 SER A O 1
ATOM 1379 N N . PHE A 1 178 ? -7.188 -3.921 15.493 1.00 94.25 178 PHE A N 1
ATOM 1380 C CA . PHE A 1 178 ? -7.218 -4.360 14.095 1.00 94.25 178 PHE A CA 1
ATOM 1381 C C . PHE A 1 178 ? -7.079 -5.865 13.862 1.00 94.25 178 PHE A C 1
ATOM 1383 O O . PHE A 1 178 ? -7.610 -6.321 12.851 1.00 94.25 178 PHE A O 1
ATOM 1390 N N . ARG A 1 179 ? -6.439 -6.648 14.745 1.00 92.62 179 ARG A N 1
ATOM 1391 C CA . ARG A 1 179 ? -6.406 -8.111 14.569 1.00 92.62 179 ARG A CA 1
ATOM 1392 C C . ARG A 1 179 ? -7.799 -8.686 14.759 1.00 92.62 179 ARG A C 1
ATOM 1394 O O . ARG A 1 179 ? -8.547 -8.259 15.639 1.00 92.62 179 ARG A O 1
ATOM 1401 N N . ASP A 1 180 ? -8.121 -9.676 13.945 1.00 85.94 180 ASP A N 1
ATOM 1402 C CA . ASP A 1 180 ? -9.317 -10.468 14.158 1.00 85.94 180 ASP A CA 1
ATOM 1403 C C . ASP A 1 180 ? -9.050 -11.421 15.323 1.00 85.94 180 ASP A C 1
ATOM 1405 O O . ASP A 1 180 ? -8.095 -12.198 15.319 1.00 85.94 180 ASP A O 1
ATOM 1409 N N . GLN A 1 181 ? -9.864 -11.298 16.366 1.00 77.12 181 GLN A N 1
ATOM 1410 C CA . GLN A 1 181 ? -9.840 -12.210 17.496 1.00 77.12 181 GLN A CA 1
ATOM 1411 C C . GLN A 1 181 ? -10.906 -13.266 17.243 1.00 77.12 181 GLN A C 1
ATOM 1413 O O . GLN A 1 181 ? -12.095 -12.951 17.187 1.00 77.12 181 GLN A O 1
ATOM 1418 N N . VAL A 1 182 ? -10.484 -14.519 17.086 1.00 72.25 182 VAL A N 1
ATOM 1419 C CA . VAL A 1 182 ? -11.404 -15.648 17.197 1.00 72.25 182 VAL A CA 1
ATOM 1420 C C . VAL A 1 182 ? -11.736 -15.759 18.678 1.00 72.25 182 VAL A C 1
ATOM 1422 O O . VAL A 1 182 ? -10.947 -16.281 19.462 1.00 72.25 182 VAL A O 1
ATOM 1425 N N . VAL A 1 183 ? -12.868 -15.187 19.084 1.00 66.50 183 VAL A N 1
ATOM 1426 C CA . VAL A 1 183 ? -13.405 -15.439 20.420 1.00 66.50 183 VAL A CA 1
ATOM 1427 C C . VAL A 1 183 ? -13.891 -16.880 20.400 1.00 66.50 183 VAL A C 1
ATOM 1429 O O . VAL A 1 183 ? -14.964 -17.169 19.872 1.00 66.50 183 VAL A O 1
ATOM 1432 N N . MET A 1 184 ? -13.061 -17.793 20.905 1.00 68.56 184 MET A N 1
ATOM 1433 C CA . MET A 1 184 ? -13.487 -19.168 21.130 1.00 68.56 184 MET A CA 1
ATOM 1434 C C . MET A 1 184 ? -14.662 -19.125 22.110 1.00 68.56 184 MET A C 1
ATOM 143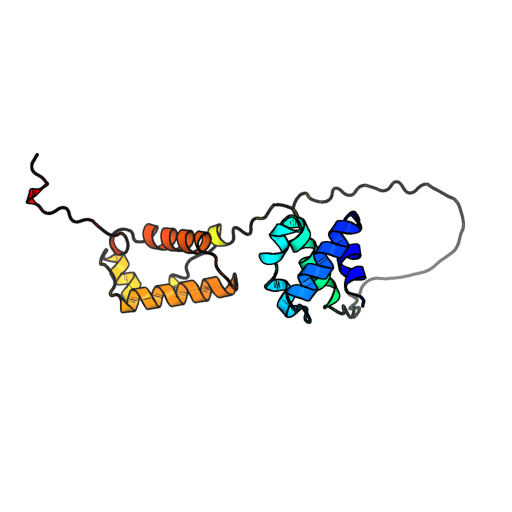6 O O . MET A 1 184 ? -14.554 -18.485 23.162 1.00 68.56 184 MET A O 1
ATOM 1440 N N . PRO A 1 185 ? -15.807 -19.730 21.772 1.00 72.81 185 PRO A N 1
ATOM 1441 C CA . PRO A 1 185 ? -16.940 -19.717 22.669 1.00 72.81 185 PRO A CA 1
ATOM 1442 C C . PRO A 1 185 ? -16.606 -20.496 23.948 1.00 72.81 185 PRO A C 1
ATOM 1444 O O . PRO A 1 185 ? -15.918 -21.515 23.913 1.00 72.81 185 PRO A O 1
ATOM 1447 N N . LEU A 1 186 ? -17.106 -20.000 25.083 1.00 68.19 186 LEU A N 1
ATOM 1448 C CA . LEU A 1 186 ? -16.735 -20.436 26.439 1.00 68.19 186 LEU A CA 1
ATOM 1449 C C . LEU A 1 186 ? -16.900 -21.948 26.695 1.00 68.19 186 LEU A C 1
ATOM 1451 O O . LEU A 1 186 ? -16.249 -22.483 27.584 1.00 68.19 186 LEU A O 1
ATOM 1455 N N . TRP A 1 187 ? -17.704 -22.656 25.899 1.00 78.12 187 TRP A N 1
ATOM 1456 C CA . TRP A 1 187 ? -17.868 -24.113 25.978 1.00 78.12 187 TRP A CA 1
ATOM 1457 C C . TRP A 1 187 ? -16.717 -24.935 25.374 1.00 78.12 187 TRP A C 1
ATOM 1459 O O . TRP A 1 187 ? -16.689 -26.144 25.565 1.00 78.12 187 TRP A O 1
ATOM 1469 N N . GLN A 1 188 ? -15.757 -24.321 24.674 1.00 63.19 188 GLN A N 1
ATOM 1470 C CA . GLN A 1 188 ? -14.544 -25.005 24.190 1.00 63.19 188 GLN A CA 1
ATOM 1471 C C . GLN A 1 188 ? -13.342 -24.867 25.138 1.00 63.19 188 GLN A C 1
ATOM 1473 O O . GLN A 1 188 ? -12.294 -25.442 24.870 1.00 63.19 188 GLN A O 1
ATOM 1478 N N . SER A 1 189 ? -13.472 -24.130 26.247 1.00 59.16 189 SER A N 1
ATOM 1479 C CA . SER A 1 189 ? -12.361 -23.858 27.174 1.00 59.16 189 SER A CA 1
ATOM 1480 C C . SER A 1 189 ? -12.265 -24.852 28.343 1.00 59.16 189 SER A C 1
ATOM 1482 O O . SER A 1 189 ? -11.571 -24.583 29.323 1.00 59.16 189 SER A O 1
ATOM 1484 N N . SER A 1 190 ? -12.974 -25.980 28.262 1.00 64.94 190 SER A N 1
ATOM 1485 C CA . SER A 1 190 ? -12.976 -27.044 29.269 1.00 64.94 190 SER A CA 1
ATOM 1486 C C . SER A 1 190 ? -12.700 -28.391 28.605 1.00 64.94 190 SER A C 1
ATOM 1488 O O . SER A 1 190 ? -13.630 -29.155 28.372 1.00 64.94 190 SER A O 1
ATOM 1490 N N . PHE A 1 191 ? -11.437 -28.649 28.272 1.00 51.84 191 PHE A N 1
ATOM 1491 C CA . PHE A 1 191 ? -10.872 -29.982 28.055 1.00 51.84 191 PHE A CA 1
ATOM 1492 C C . PHE A 1 191 ? -9.382 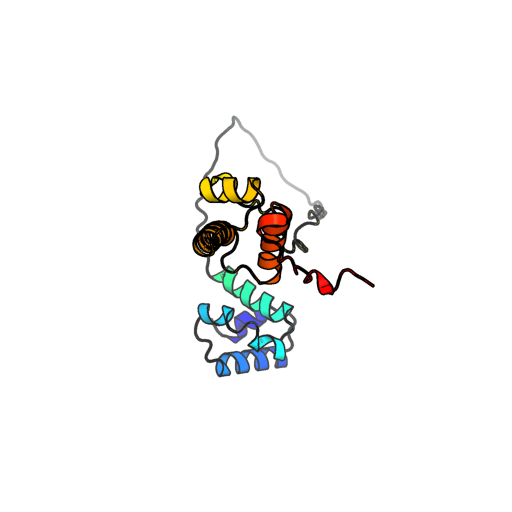-29.954 28.389 1.00 51.84 191 PHE A C 1
ATOM 1494 O O . PHE A 1 191 ? -8.735 -28.932 28.061 1.00 51.84 191 PHE A O 1
#

Secondary structure (DSSP, 8-state):
--HHHHHHHH-TT--HHHHHHHHHHHHHTT--STTGGGTTTTGGGGTS-HHHHHHHHHHHHHHT------------------------------------S-SS-----HHHHPPP-GGGS-HHHHHHHHTTPPPPHHHHHHHHHHHHHHHHHH-SS--HHHHHHHHHHHHHHSHHHHS------GGGS--